Protein 2JDJ (pdb70)

Structure (mmCIF, N/CA/C/O backbone):
data_2JDJ
#
_entry.id   2JDJ
#
_cell.length_a   58.306
_cell.length_b   58.306
_cell.length_c   137.882
_cell.angle_alpha   90.00
_cell.angle_beta   90.00
_cell.angle_gamma   120.00
#
_symmetry.space_group_name_H-M   'P 32 1 2'
#
loop_
_entity.id
_entity.type
_entity.pdbx_description
1 polymer 'REDY-LIKE PROTEIN'
2 non-polymer 'SULFATE ION'
3 non-polymer 'ISOPROPYL ALCOHOL'
4 non-polymer GLYCEROL
5 water water
#
loop_
_atom_site.group_PDB
_atom_site.id
_atom_site.type_symbol
_atom_site.label_atom_id
_atom_site.label_alt_id
_atom_site.label_comp_id
_atom_site.label_asym_id
_atom_site.label_entity_id
_atom_site.label_seq_id
_atom_site.pdbx_PDB_ins_code
_atom_site.Cartn_x
_atom_site.Cartn_y
_atom_site.Cartn_z
_atom_site.occupancy
_atom_site.B_iso_or_equiv
_atom_site.auth_seq_id
_atom_site.auth_comp_id
_atom_site.auth_asym_id
_atom_site.auth_atom_id
_atom_site.pdbx_PDB_model_num
ATOM 9 N N . GLU A 1 2 ? 5.093 9.311 93.141 1.00 31.23 2 GLU A N 1
ATOM 10 C CA . GLU A 1 2 ? 3.695 9.680 92.993 1.00 31.34 2 GLU A CA 1
ATOM 11 C C . GLU A 1 2 ? 2.950 8.674 92.135 1.00 30.48 2 GLU A C 1
ATOM 12 O O . GLU A 1 2 ? 3.562 7.909 91.394 1.00 29.80 2 GLU A O 1
ATOM 18 N N . THR A 1 3 ? 1.624 8.681 92.273 1.00 29.43 3 THR A N 1
ATOM 19 C CA . THR A 1 3 ? 0.752 7.745 91.602 1.00 28.16 3 THR A CA 1
ATOM 20 C C . THR A 1 3 ? -0.375 8.530 90.993 1.00 26.94 3 THR A C 1
ATOM 21 O O . THR A 1 3 ? -0.929 9.423 91.630 1.00 26.88 3 THR A O 1
ATOM 25 N N . ILE A 1 4 ? -0.668 8.216 89.739 1.00 24.84 4 ILE A N 1
ATOM 26 C CA . ILE A 1 4 ? -1.807 8.775 89.037 1.00 23.26 4 ILE A CA 1
ATOM 27 C C . ILE A 1 4 ? -2.703 7.610 88.657 1.00 22.52 4 ILE A C 1
ATOM 28 O O . ILE A 1 4 ? -2.221 6.602 88.146 1.00 21.69 4 ILE A O 1
ATOM 33 N N . ILE A 1 5 ? -4.001 7.753 88.920 1.00 21.48 5 ILE A N 1
ATOM 34 C CA . ILE A 1 5 ? -4.982 6.718 88.654 1.00 20.59 5 ILE A CA 1
ATOM 35 C C . ILE A 1 5 ? -6.075 7.341 87.809 1.00 20.55 5 ILE A C 1
ATOM 36 O O . ILE A 1 5 ? -6.545 8.439 88.121 1.00 20.61 5 ILE A O 1
ATOM 41 N N . HIS A 1 6 ? -6.449 6.672 86.713 1.00 20.35 6 HIS A N 1
ATOM 42 C CA . HIS A 1 6 ? -7.567 7.128 85.862 1.00 19.09 6 HIS A CA 1
ATOM 43 C C . HIS A 1 6 ? -8.698 6.101 85.791 1.00 18.08 6 HIS A C 1
ATOM 44 O O . HIS A 1 6 ? -8.447 4.912 85.674 1.00 17.48 6 HIS A O 1
ATOM 51 N N . LYS A 1 7 ? -9.938 6.578 85.840 1.00 17.59 7 LYS A N 1
ATOM 52 C CA . LYS A 1 7 ? -11.080 5.767 85.466 1.00 17.18 7 LYS A CA 1
ATOM 53 C C . LYS A 1 7 ? -11.181 5.991 83.976 1.00 17.03 7 LYS A C 1
ATOM 54 O O . LYS A 1 7 ? -11.073 7.137 83.511 1.00 17.50 7 LYS A O 1
ATOM 60 N N . ILE A 1 8 ? -11.359 4.903 83.235 1.00 16.78 8 ILE A N 1
ATOM 61 C CA . ILE A 1 8 ? -11.389 4.940 81.766 1.00 17.02 8 ILE A CA 1
ATOM 62 C C . ILE A 1 8 ? -12.701 4.378 81.255 1.00 17.44 8 ILE A C 1
ATOM 63 O O . ILE A 1 8 ? -13.054 3.254 81.584 1.00 17.50 8 ILE A O 1
ATOM 68 N N . ARG A 1 9 ? -13.419 5.142 80.432 1.00 18.04 9 ARG A N 1
ATOM 69 C CA . ARG A 1 9 ? -14.663 4.663 79.864 1.00 18.42 9 ARG A CA 1
ATOM 70 C C . ARG A 1 9 ? -14.492 4.425 78.362 1.00 19.03 9 ARG A C 1
ATOM 71 O O . ARG A 1 9 ? -14.072 5.327 77.651 1.00 19.25 9 ARG A O 1
ATOM 79 N N . LEU A 1 10 ? -14.830 3.225 77.894 1.00 19.25 10 LEU A N 1
ATOM 80 C CA . LEU A 1 10 ? -14.875 2.933 76.463 1.00 19.87 10 LEU A CA 1
ATOM 81 C C . LEU A 1 10 ? -16.084 3.618 75.864 1.00 20.36 10 LEU A C 1
ATOM 82 O O . LEU A 1 10 ? -17.142 3.650 76.478 1.00 20.82 10 LEU A O 1
ATOM 87 N N . PHE A 1 11 ? -15.932 4.189 74.678 1.00 20.91 11 PHE A N 1
ATOM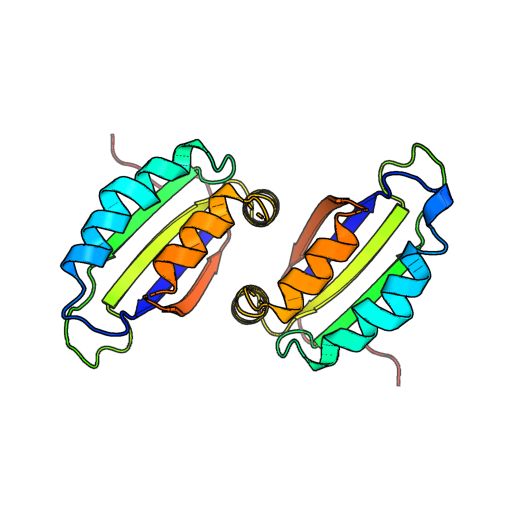 88 C CA . PHE A 1 11 ? -17.072 4.717 73.947 1.00 21.06 11 PHE A CA 1
ATOM 89 C C . PHE A 1 11 ? -18.006 3.567 73.558 1.00 21.24 11 PHE A C 1
ATOM 90 O O . PHE A 1 11 ? -19.220 3.723 73.457 1.00 19.90 11 PHE A O 1
ATOM 98 N N . ASP A 1 12 ? -17.433 2.392 73.358 1.00 21.55 12 ASP A N 1
ATOM 99 C CA . ASP A 1 12 ? -18.229 1.276 72.915 1.00 22.25 12 ASP A CA 1
ATOM 100 C C . ASP A 1 12 ? -17.623 -0.010 73.431 1.00 21.16 12 ASP A C 1
ATOM 101 O O . ASP A 1 12 ? -16.512 -0.352 73.027 1.00 21.14 12 ASP A O 1
ATOM 106 N N . VAL A 1 13 ? -18.339 -0.721 74.311 1.00 20.10 13 VAL A N 1
ATOM 107 C CA . VAL A 1 13 ? -17.772 -1.919 74.942 1.00 19.54 13 VAL A CA 1
ATOM 108 C C . VAL A 1 13 ? -17.548 -3.041 73.942 1.00 18.67 13 VAL A C 1
ATOM 109 O O . VAL A 1 13 ? -16.758 -3.930 74.206 1.00 17.54 13 VAL A O 1
ATOM 113 N N . ALA A 1 14 ? -18.218 -2.995 72.793 1.00 18.77 14 ALA A N 1
ATOM 114 C CA . ALA A 1 14 ? -17.886 -3.947 71.703 1.00 20.05 14 ALA A CA 1
ATOM 115 C C . ALA A 1 14 ? -16.399 -3.903 71.351 1.00 20.66 14 ALA A C 1
ATOM 116 O O . ALA A 1 14 ? -15.812 -4.921 70.964 1.00 22.10 14 ALA A O 1
ATOM 118 N N . GLN A 1 15 ? -15.765 -2.747 71.541 1.00 22.27 15 GLN A N 1
ATOM 119 C CA . GLN A 1 15 ? -14.325 -2.590 71.244 1.00 22.62 15 GLN A CA 1
ATOM 120 C C . GLN A 1 15 ? -13.356 -3.054 72.313 1.00 23.11 15 GLN A C 1
ATOM 121 O O . GLN A 1 15 ? -12.151 -2.803 72.195 1.00 23.10 15 GLN A O 1
ATOM 127 N N . ALA A 1 16 ? -13.855 -3.711 73.356 1.00 22.86 16 ALA A N 1
ATOM 128 C CA . ALA A 1 16 ? -12.997 -4.086 74.480 1.00 23.49 16 ALA A CA 1
ATOM 129 C C . ALA A 1 16 ? -11.782 -4.856 74.005 1.00 24.28 16 ALA A C 1
ATOM 130 O O . ALA A 1 16 ? -10.669 -4.636 74.489 1.00 25.70 16 ALA A O 1
ATOM 132 N N . ASP A 1 17 ? -11.976 -5.766 73.069 1.00 24.66 17 ASP A N 1
ATOM 133 C CA . ASP A 1 17 ? -10.863 -6.606 72.678 1.00 25.79 17 ASP A CA 1
ATOM 134 C C . ASP A 1 17 ? -9.742 -5.842 71.956 1.00 25.88 17 ASP A C 1
ATOM 135 O O . ASP A 1 17 ? -8.568 -6.089 72.221 1.00 26.81 17 ASP A O 1
ATOM 140 N N . ALA A 1 18 ? -10.099 -4.892 71.093 1.00 26.23 18 ALA A N 1
ATOM 141 C CA . ALA A 1 18 ? -9.125 -3.965 70.503 1.00 26.25 18 ALA A CA 1
ATOM 142 C C . ALA A 1 18 ? -8.414 -3.123 71.557 1.00 26.11 18 ALA A C 1
ATOM 143 O O . ALA A 1 18 ? -7.187 -2.953 71.499 1.00 26.62 18 ALA A O 1
ATOM 145 N N . PHE A 1 19 ? -9.181 -2.583 72.505 1.00 25.27 19 PHE A N 1
ATOM 146 C CA . PHE A 1 19 ? -8.622 -1.815 73.622 1.00 25.15 19 PHE A CA 1
ATOM 147 C C . PHE A 1 19 ? -7.592 -2.632 74.396 1.00 24.34 19 PHE A C 1
ATOM 148 O O . PHE A 1 19 ? -6.443 -2.214 74.563 1.00 24.83 19 PHE A O 1
ATOM 156 N N . GLU A 1 20 ? -8.005 -3.804 74.866 1.00 23.36 20 GLU A N 1
ATOM 157 C CA . GLU A 1 20 ? -7.107 -4.656 75.668 1.00 22.54 20 GLU A CA 1
ATOM 158 C C . GLU A 1 20 ? -5.875 -5.144 74.914 1.00 22.18 20 GLU A C 1
ATOM 159 O O . GLU A 1 20 ? -4.827 -5.305 75.511 1.00 21.99 20 GLU A O 1
ATOM 165 N N . PHE A 1 21 ? -5.998 -5.386 73.611 1.00 21.89 21 PHE A N 1
ATOM 166 C CA . PHE A 1 21 ? -4.823 -5.789 72.846 1.00 22.52 21 PHE A CA 1
ATOM 167 C C . PHE A 1 21 ? -3.837 -4.609 72.752 1.00 22.76 21 PHE A C 1
ATOM 168 O O . PHE A 1 21 ? -2.619 -4.791 72.873 1.00 23.74 21 PHE A O 1
ATOM 176 N N . TRP A 1 22 ? -4.380 -3.410 72.519 1.00 22.82 22 TRP A N 1
ATOM 177 C CA . TRP A 1 22 ? -3.609 -2.174 72.458 1.00 22.96 22 TRP A CA 1
ATOM 178 C C . TRP A 1 22 ? -2.913 -1.917 73.784 1.00 23.39 22 TRP A C 1
ATOM 179 O O . TRP A 1 22 ? -1.705 -1.648 73.819 1.00 23.54 22 TRP A O 1
ATOM 190 N N . VAL A 1 23 ? -3.651 -2.034 74.885 1.00 23.21 23 VAL A N 1
ATOM 191 C CA . VAL A 1 23 ? -3.027 -1.853 76.201 1.00 23.28 23 VAL A CA 1
ATOM 192 C C . VAL A 1 23 ? -1.830 -2.799 76.371 1.00 23.86 23 VAL A C 1
ATOM 193 O O . VAL A 1 23 ? -0.722 -2.362 76.651 1.00 23.94 23 VAL A O 1
ATOM 197 N N . GLN A 1 24 ? -2.053 -4.094 76.201 1.00 25.03 24 GLN A N 1
ATOM 198 C CA . GLN A 1 24 ? -0.993 -5.071 76.497 1.00 26.16 24 GLN A CA 1
ATOM 199 C C . GLN A 1 24 ? 0.194 -5.063 75.540 1.00 25.79 24 GLN A C 1
ATOM 200 O O . GLN A 1 24 ? 1.311 -5.336 75.940 1.00 26.83 24 GLN A O 1
ATOM 206 N N . ASN A 1 25 ? -0.037 -4.742 74.279 1.00 26.07 25 ASN A N 1
ATOM 207 C CA . ASN A 1 25 ? 1.014 -4.884 73.268 1.00 25.54 25 ASN A CA 1
ATOM 208 C C . ASN A 1 25 ? 1.529 -3.573 72.706 1.00 26.10 25 ASN A C 1
ATOM 209 O O . ASN A 1 25 ? 2.505 -3.556 71.950 1.00 26.23 25 ASN A O 1
ATOM 214 N N . VAL A 1 26 ? 0.873 -2.469 73.058 1.00 25.46 26 VAL A N 1
ATOM 215 C CA . VAL A 1 26 ? 1.304 -1.165 72.584 1.00 25.37 26 VAL A CA 1
ATOM 216 C C . VAL A 1 26 ? 1.536 -0.238 73.777 1.00 26.01 26 VAL A C 1
ATOM 217 O O . VAL A 1 26 ? 2.622 0.344 73.929 1.00 25.70 26 VAL A O 1
ATOM 221 N N . ASP A 1 27 ? 0.522 -0.104 74.627 1.00 25.82 27 ASP A N 1
ATOM 222 C CA . ASP A 1 27 ? 0.618 0.818 75.757 1.00 26.23 27 ASP A CA 1
ATOM 223 C C . ASP A 1 27 ? 1.718 0.363 76.722 1.00 25.65 27 ASP A C 1
ATOM 224 O O . ASP A 1 27 ? 2.642 1.123 76.999 1.00 25.54 27 ASP A O 1
ATOM 229 N N . TYR A 1 28 ? 1.648 -0.885 77.190 1.00 25.61 28 TYR A N 1
ATOM 230 C CA . TYR A 1 28 ? 2.678 -1.425 78.088 1.00 25.76 28 TYR A CA 1
ATOM 231 C C . TYR A 1 28 ? 4.035 -1.415 77.396 1.00 26.19 28 TYR A C 1
ATOM 232 O O . TYR A 1 28 ? 5.039 -1.131 78.020 1.00 26.16 28 TYR A O 1
ATOM 241 N N . ALA A 1 29 ? 4.047 -1.744 76.104 1.00 27.32 29 ALA A N 1
ATOM 242 C CA . ALA A 1 29 ? 5.293 -1.907 75.363 1.00 28.18 29 ALA A CA 1
ATOM 243 C C . ALA A 1 29 ? 6.031 -0.582 75.170 1.00 29.08 29 ALA A C 1
ATOM 244 O O . ALA A 1 29 ? 7.224 -0.582 74.866 1.00 29.56 29 ALA A O 1
ATOM 246 N N . THR A 1 30 ? 5.328 0.540 75.352 1.00 29.96 30 THR A N 1
ATOM 247 C CA . THR A 1 30 ? 5.901 1.876 75.128 1.00 30.50 30 THR A CA 1
ATOM 248 C C . THR A 1 30 ? 6.469 2.484 76.412 1.00 31.15 30 THR A C 1
ATOM 249 O O . THR A 1 30 ? 7.211 3.470 76.371 1.00 31.49 30 THR A O 1
ATOM 253 N N . CYS A 1 31 ? 6.116 1.896 77.55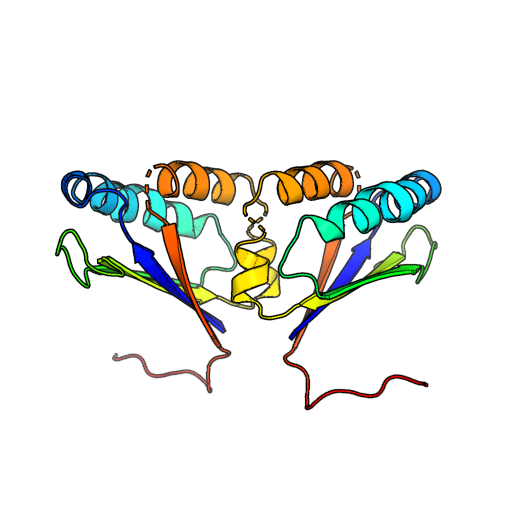0 1.00 31.31 31 CYS A N 1
ATOM 254 C CA . CYS A 1 31 ? 6.551 2.392 78.854 1.00 31.86 31 CYS A CA 1
ATOM 255 C C . CYS A 1 31 ? 8.074 2.469 79.090 1.00 32.22 31 CYS A C 1
ATOM 256 O O . CYS A 1 31 ? 8.522 3.346 79.843 1.00 32.45 31 CYS A O 1
ATOM 259 N N . PRO A 1 32 ? 8.867 1.543 78.491 1.00 32.52 32 PRO A N 1
ATOM 260 C CA . PRO A 1 32 ? 10.320 1.715 78.556 1.00 32.71 32 PRO A CA 1
ATOM 261 C C . PRO A 1 32 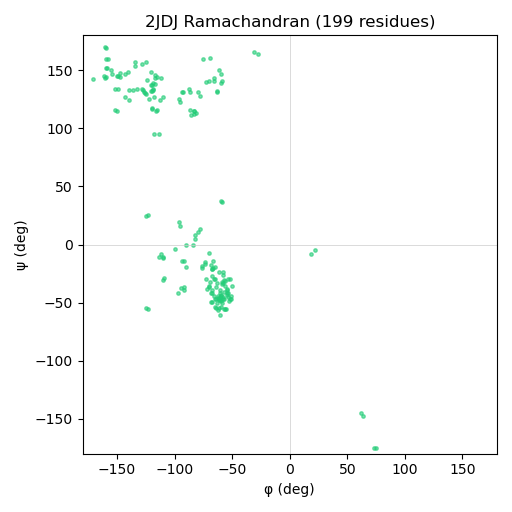? 10.817 3.045 77.966 1.00 33.17 32 PRO A C 1
ATOM 262 O O . PRO A 1 32 ? 11.897 3.490 78.335 1.00 33.79 32 PRO A O 1
ATOM 266 N N . ASP A 1 33 ? 10.044 3.660 77.068 1.00 33.50 33 ASP A N 1
ATOM 267 C CA . ASP A 1 33 ? 10.430 4.922 76.417 1.00 33.85 33 ASP A CA 1
ATOM 268 C C . ASP A 1 33 ? 9.963 6.157 77.183 1.00 33.36 33 ASP A C 1
ATOM 269 O O . ASP A 1 33 ? 10.204 7.285 76.751 1.00 33.83 33 ASP A O 1
ATOM 274 N N . LEU A 1 34 ? 9.283 5.947 78.305 1.00 33.01 34 LEU A N 1
ATOM 275 C CA . LEU A 1 34 ? 8.824 7.046 79.150 1.00 32.13 34 LEU A CA 1
ATOM 276 C C . LEU A 1 34 ? 9.585 6.963 80.462 1.00 32.03 34 LEU A C 1
ATOM 277 O O . LEU A 1 34 ? 9.209 6.206 81.355 1.00 32.12 34 LEU A O 1
ATOM 282 N N . PRO A 1 35 ? 10.692 7.723 80.575 1.00 31.84 35 PRO A N 1
ATOM 283 C CA . PRO A 1 35 ? 11.602 7.589 81.713 1.00 31.40 35 PRO A CA 1
ATOM 284 C C . PRO A 1 35 ? 10.960 7.801 83.090 1.00 30.99 35 PRO A C 1
ATOM 285 O O . PRO A 1 35 ? 11.419 7.206 84.052 1.00 30.82 35 PRO A O 1
ATOM 289 N N . SER A 1 36 ? 9.921 8.639 83.188 1.00 30.96 36 SER A N 1
ATOM 290 C CA . SER A 1 36 ? 9.246 8.887 84.483 1.00 30.58 36 SER A CA 1
ATOM 291 C C . SER A 1 36 ? 8.363 7.753 84.994 1.00 29.95 36 SER A C 1
ATOM 292 O O . SER A 1 36 ? 8.008 7.728 86.176 1.00 29.49 36 SER A O 1
ATOM 295 N N . VAL A 1 37 ? 8.005 6.818 84.113 1.00 29.15 37 VAL A N 1
ATOM 296 C CA . VAL A 1 37 ? 7.112 5.721 84.503 1.00 27.81 37 VAL A CA 1
ATOM 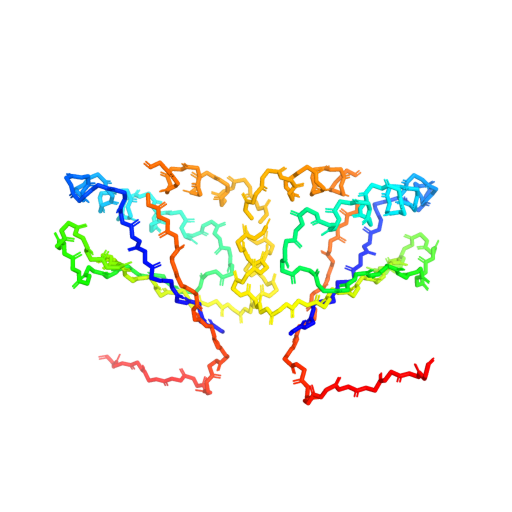297 C C . VAL A 1 37 ? 7.885 4.593 85.182 1.00 27.71 37 VAL A C 1
ATOM 298 O O . VAL A 1 37 ? 8.725 3.933 84.564 1.00 27.14 37 VAL A O 1
ATOM 302 N N . VAL A 1 38 ? 7.591 4.385 86.461 1.00 27.04 38 VAL A N 1
ATOM 303 C CA . VAL A 1 38 ? 8.203 3.332 87.263 1.00 26.92 38 VAL A CA 1
ATOM 304 C C . VAL A 1 38 ? 7.377 2.035 87.218 1.00 26.97 38 VAL A C 1
ATOM 305 O O . VAL A 1 38 ? 7.930 0.921 87.189 1.00 26.49 38 VAL A O 1
ATOM 309 N N . ARG A 1 39 ? 6.054 2.183 87.247 1.00 26.16 39 ARG A N 1
ATOM 310 C CA . ARG A 1 39 ? 5.129 1.046 87.145 1.00 26.08 39 ARG A CA 1
ATOM 311 C C . ARG A 1 39 ? 3.890 1.539 86.429 1.00 25.31 39 ARG A C 1
ATOM 312 O O . ARG A 1 39 ? 3.477 2.697 86.600 1.00 25.43 39 ARG A O 1
ATOM 320 N N . PHE A 1 40 ? 3.307 0.666 85.619 1.00 24.99 40 PHE A N 1
ATOM 321 C CA . PHE A 1 40 ? 2.063 0.964 84.933 1.00 23.56 40 PHE A CA 1
ATOM 322 C C . PHE A 1 40 ? 1.289 -0.316 84.750 1.00 23.40 40 PHE A C 1
ATOM 323 O O . PHE A 1 40 ? 1.857 -1.333 84.355 1.00 22.94 40 PHE A O 1
ATOM 331 N N . ASP A 1 41 ? -0.003 -0.272 85.063 1.00 22.92 41 ASP A N 1
ATOM 332 C CA . ASP A 1 41 ? -0.885 -1.414 84.845 1.00 22.97 41 ASP A CA 1
ATOM 333 C C . ASP A 1 41 ? -2.339 -0.987 84.701 1.00 22.33 41 ASP A C 1
ATOM 334 O O . ASP A 1 41 ? -2.744 0.031 85.255 1.00 22.63 41 ASP A O 1
ATOM 339 N N . VAL A 1 42 ? -3.096 -1.769 83.932 1.00 21.80 42 VAL A N 1
ATOM 340 C CA . VAL A 1 42 ? -4.492 -1.472 83.625 1.00 21.15 42 VAL A CA 1
ATOM 341 C C . VAL A 1 42 ? -5.352 -2.633 84.124 1.00 20.88 42 VAL A C 1
ATOM 342 O O . VAL A 1 42 ? -4.888 -3.779 84.129 1.00 20.66 42 VAL A O 1
ATOM 346 N N . HIS A 1 43 ? -6.588 -2.328 84.547 1.00 19.62 43 HIS A N 1
ATOM 347 C CA . HIS A 1 43 ? -7.452 -3.293 85.211 1.00 19.36 43 HIS A CA 1
ATOM 348 C C . HIS A 1 43 ? -8.867 -3.161 84.742 1.00 19.29 43 HIS A C 1
ATOM 349 O O . HIS A 1 43 ? -9.382 -2.041 84.678 1.00 18.27 43 HIS A O 1
ATOM 356 N N . ARG A 1 44 ? -9.483 -4.308 84.425 1.00 19.19 44 ARG A N 1
ATOM 357 C CA . ARG A 1 44 ? -10.838 -4.363 83.875 1.00 19.69 44 ARG A CA 1
ATOM 358 C C . ARG A 1 44 ? -11.823 -4.355 85.017 1.00 19.22 44 ARG A C 1
ATOM 359 O O . ARG A 1 44 ? -11.936 -5.342 85.727 1.00 19.82 44 ARG A O 1
ATOM 367 N N . ALA A 1 45 ? -12.563 -3.260 85.151 1.00 19.78 45 ALA A N 1
ATOM 368 C CA . ALA A 1 45 ? -13.523 -3.044 86.251 1.00 19.58 45 ALA A CA 1
ATOM 369 C C . ALA A 1 45 ? -14.959 -3.501 85.917 1.00 20.65 45 ALA A C 1
ATOM 370 O O . ALA A 1 45 ? -15.677 -4.007 86.780 1.00 20.13 45 ALA A O 1
ATOM 372 N N . SER A 1 46 ? -15.371 -3.311 84.664 1.00 20.17 46 SER A N 1
ATOM 373 C CA . SER A 1 46 ? -16.757 -3.501 84.264 1.00 21.03 46 SER A CA 1
ATOM 374 C C . SER A 1 46 ? -16.839 -3.433 82.766 1.00 21.54 46 SER A C 1
ATOM 375 O O . SER A 1 46 ? -16.138 -2.612 82.143 1.00 20.86 46 SER A O 1
ATOM 378 N N . LEU A 1 47 ? -17.699 -4.272 82.192 1.00 21.70 47 LEU A N 1
ATOM 379 C CA . LEU A 1 47 ? -17.998 -4.190 80.773 1.00 22.52 47 LEU A CA 1
ATOM 380 C C . LEU A 1 47 ? -19.508 -4.042 80.516 1.00 22.91 47 LEU A C 1
ATOM 381 O O . LEU A 1 47 ? -19.976 -4.412 79.461 1.00 24.17 47 LEU A O 1
ATOM 386 N N . GLN A 1 48 ? -20.252 -3.520 81.493 1.00 23.14 48 GLN A N 1
ATOM 387 C CA . GLN A 1 48 ? -21.633 -3.069 81.297 1.00 24.08 48 GLN A CA 1
ATOM 388 C C . GLN A 1 48 ? -21.604 -1.903 80.299 1.00 23.20 48 GLN A C 1
ATOM 389 O O . GLN A 1 48 ? -20.822 -0.986 80.466 1.00 21.88 48 GLN A O 1
ATOM 395 N N . ALA A 1 49 ? -22.450 -1.919 79.274 1.00 24.21 49 ALA A N 1
ATOM 396 C CA . ALA A 1 49 ? -22.405 -0.848 78.264 1.00 24.44 49 ALA A CA 1
ATOM 397 C C . ALA A 1 49 ? -22.461 0.542 78.893 1.00 25.12 49 ALA A C 1
ATOM 398 O O . ALA A 1 49 ? -21.665 1.413 78.560 1.00 25.88 49 ALA A O 1
ATOM 400 N N . ASN A 1 50 ? -23.380 0.745 79.828 1.00 25.27 50 ASN A N 1
ATOM 401 C CA . ASN A 1 50 ? -23.609 2.075 80.377 1.00 25.64 50 ASN A CA 1
ATOM 402 C C . ASN A 1 50 ? -22.863 2.360 81.689 1.00 24.86 50 ASN A C 1
ATOM 403 O O . ASN A 1 50 ? -23.209 3.312 82.406 1.00 24.78 50 ASN A O 1
ATOM 408 N N . ALA A 1 51 ? -21.819 1.573 81.976 1.00 23.26 51 ALA A N 1
ATOM 409 C CA . ALA A 1 51 ? -20.963 1.804 83.147 1.00 22.72 51 ALA A CA 1
ATOM 410 C C . ALA A 1 51 ? -20.313 3.198 83.081 1.00 22.48 51 ALA A C 1
ATOM 411 O O . ALA A 1 51 ? -19.878 3.649 82.012 1.00 22.48 51 ALA A O 1
ATOM 413 N N . PRO A 1 52 ? -20.245 3.896 84.219 1.00 21.90 52 PRO A N 1
ATOM 414 C CA . PRO A 1 52 ? -19.525 5.163 84.236 1.00 21.17 52 PRO A CA 1
ATOM 415 C C . PRO A 1 52 ? -18.034 5.022 83.886 1.00 20.27 52 PRO A C 1
ATOM 416 O O . PRO A 1 52 ? -17.419 5.989 83.455 1.00 18.98 52 PRO A O 1
ATOM 420 N N . TYR A 1 53 ? -17.469 3.833 84.090 1.00 19.43 53 TYR A N 1
ATOM 421 C CA . TYR A 1 53 ? -16.108 3.525 83.641 1.00 19.09 53 TYR A CA 1
ATOM 422 C C . TYR A 1 53 ? -15.932 2.024 83.532 1.00 18.86 53 TYR A C 1
ATOM 423 O O . TYR A 1 53 ? -16.609 1.279 84.245 1.00 19.67 53 TYR A O 1
ATOM 432 N N . HIS A 1 54 ? -15.042 1.589 82.633 1.00 17.99 54 HIS A N 1
ATOM 433 C CA . HIS A 1 54 ? -14.804 0.156 82.370 1.00 16.80 54 HIS A CA 1
ATOM 434 C C . HIS A 1 54 ? -13.464 -0.322 82.882 1.00 16.69 54 HIS A C 1
ATOM 435 O O . HIS A 1 54 ? -13.308 -1.497 83.253 1.00 16.35 54 HIS A O 1
ATOM 442 N N . TYR A 1 55 ? -12.502 0.599 82.916 1.00 16.36 55 TYR A N 1
ATOM 443 C CA . TYR A 1 55 ? -11.117 0.253 83.246 1.00 16.26 55 TYR A CA 1
ATOM 444 C C . TYR A 1 55 ? -10.561 1.233 84.230 1.00 16.43 55 TYR A C 1
ATOM 445 O O . TYR A 1 55 ? -11.051 2.351 84.351 1.00 15.33 55 TYR A O 1
ATOM 454 N N . VAL A 1 56 ? -9.538 0.783 84.956 1.00 16.77 56 VAL A N 1
ATOM 455 C CA . VAL A 1 56 ? -8.786 1.652 85.819 1.00 18.73 56 VAL A CA 1
ATOM 456 C C . VAL A 1 56 ? -7.314 1.469 85.467 1.00 18.46 56 VAL A C 1
ATOM 457 O O . VAL A 1 56 ? -6.854 0.332 85.331 1.00 18.57 56 VAL A O 1
ATOM 461 N N . GLU A 1 57 ? -6.578 2.564 85.322 1.00 19.07 57 GLU A N 1
ATOM 462 C CA . GLU A 1 57 ? -5.132 2.435 85.171 1.00 19.87 57 GLU A CA 1
ATOM 463 C C . GLU A 1 57 ? -4.425 3.070 86.366 1.00 19.95 57 GLU A C 1
ATOM 464 O O . GLU A 1 57 ? -4.902 4.067 86.911 1.00 19.69 57 GLU A O 1
ATOM 470 N N . VAL A 1 58 ? -3.310 2.453 86.763 1.00 20.49 58 VAL A N 1
ATOM 471 C CA . VAL A 1 58 ? -2.489 2.880 87.879 1.00 21.00 58 VAL A CA 1
ATOM 472 C C . VAL A 1 58 ? -1.088 3.205 87.344 1.00 22.30 58 VAL A C 1
ATOM 473 O O . VAL A 1 58 ? -0.395 2.332 86.807 1.00 21.74 58 VAL A O 1
ATOM 477 N N . ILE A 1 59 ? -0.687 4.470 87.455 1.00 23.19 59 ILE A N 1
ATOM 478 C CA . ILE A 1 59 ? 0.620 4.890 86.963 1.00 25.18 59 ILE A CA 1
ATOM 479 C C . ILE A 1 59 ? 1.455 5.347 88.143 1.00 26.59 59 ILE A C 1
ATOM 480 O O . IL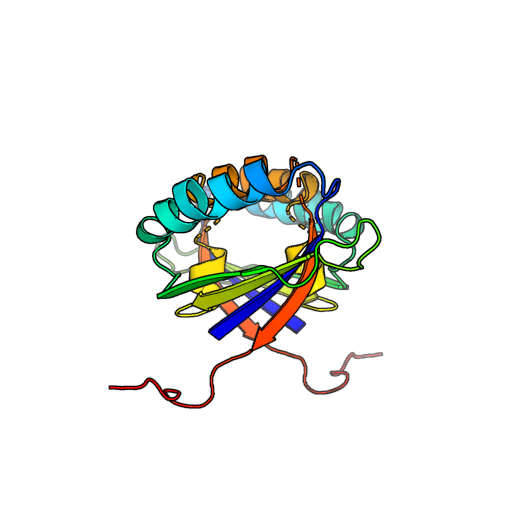E A 1 59 ? 1.112 6.338 88.806 1.00 26.75 59 ILE A O 1
ATOM 485 N N . LYS A 1 60 ? 2.533 4.621 88.413 1.00 27.93 60 LYS A N 1
ATOM 486 C CA . LYS A 1 60 ? 3.493 5.017 89.443 1.00 29.53 60 LYS A CA 1
ATOM 487 C C . LYS A 1 60 ? 4.644 5.759 88.756 1.00 29.97 60 LYS A C 1
ATOM 488 O O . LYS A 1 60 ? 5.252 5.235 87.809 1.00 29.14 60 LYS A O 1
ATOM 494 N N . ILE A 1 61 ? 4.915 6.986 89.219 1.00 30.15 61 ILE A N 1
ATOM 495 C CA . ILE A 1 61 ? 5.926 7.860 88.604 1.00 30.18 61 ILE A CA 1
ATOM 496 C C . ILE A 1 61 ? 6.929 8.399 89.617 1.00 30.80 61 ILE A C 1
ATOM 497 O O . ILE A 1 61 ? 6.634 8.500 90.820 1.00 30.99 61 ILE A O 1
ATOM 502 N N . THR A 1 62 ? 8.109 8.749 89.115 1.00 31.15 62 THR A N 1
ATOM 503 C CA . THR A 1 62 ? 9.198 9.272 89.935 1.00 32.34 62 THR A CA 1
ATOM 504 C C . THR A 1 62 ? 8.748 10.566 90.593 1.00 32.71 62 THR A C 1
ATOM 505 O O . THR A 1 62 ? 8.792 10.707 91.824 1.00 33.58 62 THR A O 1
ATOM 509 N N . ASP A 1 63 ? 8.293 11.492 89.764 1.00 33.06 63 ASP A N 1
ATOM 510 C CA . ASP A 1 63 ? 7.605 12.693 90.231 1.00 34.19 63 ASP A CA 1
ATOM 511 C C . ASP A 1 63 ? 6.796 13.258 89.085 1.00 34.04 63 ASP A C 1
ATOM 512 O O . ASP A 1 63 ? 7.074 12.965 87.908 1.00 34.13 63 ASP A O 1
ATOM 517 N N . ARG A 1 64 ? 5.803 14.069 89.442 1.00 33.89 64 ARG A N 1
ATOM 518 C CA . ARG A 1 64 ? 4.868 14.664 88.485 1.00 34.02 64 ARG A CA 1
ATOM 519 C C . ARG A 1 64 ? 5.566 15.512 87.440 1.00 33.62 64 ARG A C 1
ATOM 520 O O . ARG A 1 64 ? 5.131 15.588 86.284 1.00 33.25 64 ARG A O 1
ATOM 528 N N . ALA A 1 65 ? 6.645 16.166 87.859 1.00 33.64 65 ALA A N 1
ATOM 529 C CA . ALA A 1 65 ? 7.440 16.994 86.955 1.00 34.04 65 ALA A CA 1
ATOM 530 C C . ALA A 1 65 ? 8.001 16.158 85.786 1.00 34.09 65 ALA A C 1
ATOM 531 O O . ALA A 1 65 ? 7.881 16.538 84.608 1.00 33.92 65 ALA A O 1
ATOM 533 N N . ALA A 1 66 ? 8.603 15.018 86.122 1.00 34.30 66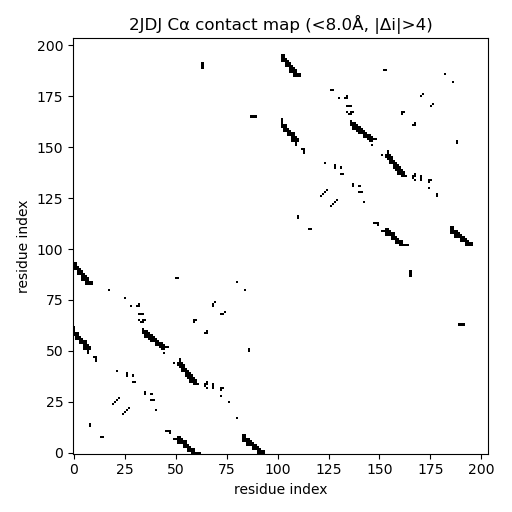 ALA A N 1
ATOM 534 C CA . ALA A 1 66 ? 9.170 14.107 85.115 1.00 34.57 66 ALA A CA 1
ATOM 535 C C . ALA A 1 66 ? 8.076 13.562 84.182 1.00 34.61 66 ALA A C 1
ATOM 536 O O . ALA A 1 66 ? 8.248 13.532 82.969 1.00 34.46 66 ALA A O 1
ATOM 538 N N . PHE A 1 67 ? 6.942 13.153 84.758 1.00 35.26 67 PHE A N 1
ATOM 539 C CA . PHE A 1 67 ? 5.802 12.659 83.955 1.00 35.32 67 PHE A CA 1
ATOM 540 C C . PHE A 1 67 ? 5.265 13.699 82.975 1.00 35.50 67 PHE A C 1
ATOM 541 O O . PHE A 1 67 ? 5.004 13.393 81.817 1.00 34.53 67 PHE A O 1
ATOM 549 N N . ASP A 1 68 ? 5.121 14.934 83.445 1.00 36.57 68 ASP A N 1
ATOM 550 C CA . ASP A 1 68 ? 4.647 16.028 82.609 1.00 37.83 68 ASP A CA 1
ATOM 551 C C . ASP A 1 68 ? 5.506 16.252 81.363 1.00 38.24 68 ASP A C 1
ATOM 552 O O . ASP A 1 68 ? 4.976 16.501 80.276 1.00 38.31 68 ASP A O 1
ATOM 557 N N . ALA A 1 69 ? 6.826 16.164 81.531 1.00 38.97 69 ALA A N 1
ATOM 558 C CA . ALA A 1 69 ? 7.762 16.224 80.409 1.00 39.41 69 ALA A CA 1
ATOM 559 C C . ALA A 1 69 ? 7.537 15.058 79.437 1.00 39.94 69 ALA A C 1
ATOM 560 O O . ALA A 1 69 ? 7.475 15.263 78.218 1.00 40.03 69 ALA A O 1
ATOM 562 N N . ASP A 1 70 ? 7.396 13.845 79.985 1.00 40.30 70 ASP A N 1
ATOM 563 C CA . ASP A 1 70 ? 7.147 12.652 79.174 1.00 40.71 70 ASP A CA 1
ATOM 564 C C . ASP A 1 70 ? 5.878 12.784 78.358 1.00 41.46 70 ASP A C 1
ATOM 565 O O . ASP A 1 70 ? 5.798 12.234 77.268 1.00 40.77 70 ASP A O 1
ATOM 578 N N . GLU A 1 72 ? 4.788 15.473 76.975 1.00 44.50 72 GLU A N 1
ATOM 579 C CA . GLU A 1 72 ? 5.032 16.402 75.872 1.00 45.07 72 GLU A CA 1
ATOM 580 C C . GLU A 1 72 ? 5.849 15.769 74.743 1.00 44.33 72 GLU A C 1
ATOM 581 O O . GLU A 1 72 ? 6.060 16.395 73.702 1.00 44.68 72 GLU A O 1
ATOM 587 N N . THR A 1 73 ? 6.308 14.535 74.948 1.00 43.41 73 THR A N 1
ATOM 588 C CA . THR A 1 73 ? 7.048 13.811 73.917 1.00 42.35 73 THR A CA 1
ATOM 589 C C . THR A 1 73 ? 6.086 13.308 72.840 1.00 41.92 73 THR A C 1
ATOM 590 O O . THR A 1 73 ? 4.887 13.191 73.076 1.00 41.83 73 THR A O 1
ATOM 594 N N . SER A 1 74 ? 6.610 13.007 71.660 1.00 41.36 74 SER A N 1
ATOM 595 C CA . SER A 1 74 ? 5.800 12.438 70.585 1.00 40.94 74 SER A CA 1
ATOM 596 C C . SER A 1 74 ? 5.520 10.949 70.838 1.00 40.27 74 SER A C 1
ATOM 597 O O . SER A 1 74 ? 4.627 10.366 70.224 1.00 40.41 74 SER A O 1
ATOM 600 N N . THR A 1 75 ? 6.315 10.337 71.714 1.00 39.28 75 THR A N 1
ATOM 601 C CA . THR A 1 75 ? 6.064 8.980 72.191 1.00 38.52 75 THR A CA 1
ATOM 602 C C . THR A 1 75 ? 4.677 8.934 72.857 1.00 37.79 75 THR A C 1
ATOM 603 O O . THR A 1 75 ? 3.850 8.073 72.535 1.00 37.77 75 THR A O 1
ATOM 607 N N . PHE A 1 76 ? 4.433 9.877 73.762 1.00 36.06 76 PHE A N 1
ATOM 608 C CA . PHE A 1 76 ? 3.156 9.977 74.455 1.00 35.28 76 PHE A CA 1
ATOM 609 C C . PHE A 1 76 ? 2.020 10.368 73.521 1.00 34.48 76 PHE A C 1
ATOM 610 O O . PHE A 1 76 ? 0.932 9.808 73.601 1.00 34.58 76 PHE A O 1
ATOM 618 N N . ALA A 1 77 ? 2.269 11.311 72.621 1.00 33.85 77 ALA A N 1
ATOM 619 C CA . ALA A 1 77 ? 1.232 11.779 71.701 1.00 33.18 77 ALA A CA 1
ATOM 620 C C . ALA A 1 77 ? 0.672 10.634 70.872 1.00 32.85 77 ALA A C 1
ATOM 621 O O . ALA A 1 77 ? -0.513 10.630 70.513 1.00 32.97 77 ALA A O 1
ATOM 623 N N . GLY A 1 78 ? 1.532 9.666 70.566 1.00 31.89 78 GLY A N 1
ATOM 624 C CA . GLY A 1 78 ? 1.133 8.486 69.803 1.00 31.16 78 GLY A CA 1
ATOM 625 C C . GLY A 1 78 ? 0.220 7.554 70.588 1.00 30.27 78 GLY A C 1
ATOM 626 O O . GLY A 1 78 ? -0.693 6.939 70.033 1.00 29.75 78 GLY A O 1
ATOM 627 N N . LEU A 1 79 ? 0.478 7.440 71.885 1.00 29.73 79 LEU A N 1
ATOM 628 C CA . LEU A 1 79 ? -0.406 6.703 72.780 1.00 28.71 79 LEU A CA 1
ATOM 629 C C . LEU A 1 79 ? -1.779 7.372 72.900 1.00 28.84 79 LEU A C 1
ATOM 630 O O . LEU A 1 79 ? -2.803 6.728 72.675 1.00 28.77 79 LEU A O 1
ATOM 635 N N . VAL A 1 80 ? -1.800 8.661 73.247 1.00 28.89 80 VAL A N 1
ATOM 636 C CA . VAL A 1 80 ? -3.052 9.453 73.304 1.00 28.69 80 VAL A CA 1
ATOM 637 C C . VAL A 1 80 ? -3.916 9.355 72.033 1.00 28.39 80 VAL A C 1
ATOM 638 O O . VAL A 1 80 ? -5.137 9.168 72.119 1.00 27.75 80 VAL A O 1
ATOM 642 N N . GLN A 1 81 ? -3.292 9.448 70.859 1.00 27.97 81 GLN A N 1
ATOM 643 C CA . GLN A 1 81 ? -4.052 9.435 69.599 1.00 27.92 81 GLN A CA 1
ATOM 644 C C . GLN A 1 81 ? -4.885 8.151 69.469 1.00 26.91 81 GLN A C 1
ATOM 645 O O . GLN A 1 81 ? -6.082 8.186 69.131 1.00 27.27 81 GLN A O 1
ATOM 651 N N . ALA A 1 82 ? -4.238 7.023 69.743 1.00 25.65 82 ALA A N 1
ATOM 652 C CA . ALA A 1 82 ? -4.871 5.705 69.661 1.00 24.96 82 ALA A CA 1
ATOM 653 C C . ALA A 1 82 ? -5.919 5.554 70.760 1.00 24.28 82 ALA A C 1
ATOM 654 O O . ALA A 1 82 ? -7.049 5.146 70.496 1.00 23.91 82 ALA A O 1
ATOM 656 N N . PHE A 1 83 ? -5.520 5.877 71.988 1.00 23.94 83 PHE A N 1
ATOM 657 C CA . PHE A 1 83 ? -6.406 5.807 73.153 1.00 23.59 83 PHE A CA 1
ATOM 658 C C . PHE A 1 83 ? -7.723 6.541 72.912 1.00 24.23 83 PHE A C 1
ATOM 659 O O . PHE A 1 83 ? -8.819 6.008 73.159 1.00 23.78 83 PHE A O 1
ATOM 667 N N . SER A 1 84 ? -7.602 7.760 72.385 1.00 25.35 84 SER A N 1
ATOM 668 C CA . SER A 1 84 ? -8.732 8.653 72.161 1.00 26.10 84 SER A CA 1
ATOM 669 C C . SER A 1 84 ? -9.749 8.211 71.103 1.00 25.64 84 SER A C 1
ATOM 670 O O . SER A 1 84 ? -10.849 8.776 71.031 1.00 25.49 84 SER A O 1
ATOM 673 N N . ARG A 1 85 ? -9.390 7.225 70.276 1.00 25.32 85 ARG A N 1
ATOM 674 C CA . ARG A 1 85 ? -10.334 6.649 69.304 1.00 24.48 85 ARG A CA 1
ATOM 675 C C . ARG A 1 85 ? -11.294 5.673 69.985 1.00 23.92 85 ARG A C 1
ATOM 676 O O . ARG A 1 85 ? -12.355 5.376 69.450 1.00 22.24 85 ARG A O 1
ATOM 692 N N . ALA A 1 87 ? -11.635 5.478 73.878 1.00 22.06 87 ALA A N 1
ATOM 693 C CA . ALA A 1 87 ? -11.834 5.655 75.320 1.00 21.29 87 ALA A CA 1
ATOM 694 C C . ALA A 1 87 ? -11.615 7.082 75.789 1.00 21.57 87 ALA A C 1
ATOM 695 O O . ALA A 1 87 ? -11.009 7.880 75.082 1.00 21.19 87 ALA A O 1
ATOM 697 N N . GLU A 1 88 ? -12.091 7.400 76.999 1.00 20.23 88 GLU A N 1
ATOM 698 C CA . GLU A 1 88 ? -11.851 8.704 77.587 1.00 20.78 88 GLU A CA 1
ATOM 699 C C . GLU A 1 88 ? -11.582 8.525 79.077 1.00 19.83 88 GLU A C 1
ATOM 700 O O . GLU A 1 88 ? -12.100 7.587 79.702 1.00 18.47 88 GLU A O 1
ATOM 706 N N . VAL A 1 89 ? -10.755 9.405 79.632 1.00 19.74 89 VAL A N 1
ATOM 707 C CA . VAL A 1 89 ? -10.521 9.438 81.064 1.00 19.51 89 VAL A CA 1
ATOM 708 C C . VAL A 1 89 ? -11.734 10.194 81.625 1.00 19.87 89 VAL A C 1
ATOM 709 O O . VAL A 1 89 ? -12.095 11.269 81.115 1.00 18.20 89 VAL A O 1
ATOM 713 N N . VAL A 1 90 ? -12.368 9.633 82.659 1.00 20.10 90 VAL A N 1
ATOM 714 C CA . VAL A 1 90 ? -13.548 10.255 83.274 1.00 19.87 90 VAL A CA 1
ATOM 715 C C . VAL A 1 90 ? -13.288 10.720 84.726 1.00 20.41 90 VAL A C 1
ATOM 716 O O . VAL A 1 90 ? -14.116 11.381 85.336 1.00 19.71 90 VAL A O 1
ATOM 720 N N . GLU A 1 91 ? -12.154 10.320 85.286 1.00 20.18 91 GLU A N 1
ATOM 721 C CA . GLU A 1 91 ? -11.729 10.811 86.573 1.00 20.73 91 GLU A CA 1
ATOM 722 C C . GLU A 1 91 ? -10.245 10.583 86.702 1.00 21.06 91 GLU A C 1
ATOM 723 O O . GLU A 1 91 ? -9.715 9.605 86.174 1.00 20.65 91 GLU A O 1
ATOM 729 N N . GLU A 1 92 ? -9.570 11.525 87.350 1.00 21.48 92 GLU A N 1
ATOM 730 C CA . GLU A 1 92 ? -8.178 11.340 87.730 1.00 22.83 92 GLU A CA 1
ATOM 731 C C . GLU A 1 92 ? -8.053 11.451 89.245 1.00 23.00 92 GLU A C 1
ATOM 732 O O . GLU A 1 92 ? -8.598 12.375 89.831 1.00 23.88 92 GLU A O 1
ATOM 738 N N . LEU A 1 93 ? -7.346 10.500 89.861 1.00 23.26 93 LEU A N 1
ATOM 739 C CA . LEU A 1 93 ? -6.951 10.556 91.270 1.00 23.36 93 LEU A CA 1
ATOM 740 C C . LEU A 1 93 ? -5.429 10.582 91.261 1.00 23.43 93 LEU A C 1
ATOM 741 O O . LEU A 1 93 ? -4.806 9.913 90.423 1.00 24.42 93 LEU A O 1
ATOM 746 N N . ALA A 1 94 ? -4.821 11.335 92.173 1.00 22.46 94 ALA A N 1
ATOM 747 C CA . ALA A 1 94 ? -3.366 11.428 92.243 1.00 22.34 94 ALA A CA 1
ATOM 748 C C . ALA A 1 94 ? -2.895 11.683 93.678 1.00 22.43 94 ALA A C 1
ATOM 749 O O . ALA A 1 94 ? -3.556 12.388 94.436 1.00 22.72 94 ALA A O 1
ATOM 751 N N . GLY A 1 95 ? -1.754 11.120 94.040 1.00 21.72 95 GLY A N 1
ATOM 752 C CA . GLY A 1 95 ? -1.136 11.445 95.310 1.00 22.09 95 GLY A CA 1
ATOM 753 C C . GLY A 1 95 ? 0.335 11.125 95.361 1.00 22.24 95 GLY A C 1
ATOM 754 O O . GLY A 1 95 ? 0.881 10.466 94.471 1.00 21.72 95 GLY A O 1
ATOM 755 N N . GLU A 1 96 ? 0.969 11.624 96.412 1.00 21.42 96 GLU A N 1
ATOM 756 C CA . GLU A 1 96 ? 2.353 11.350 96.726 1.00 21.19 96 GLU A CA 1
ATOM 757 C C . GLU A 1 96 ? 2.398 10.184 97.688 1.00 21.10 96 GLU A C 1
ATOM 758 O O . GLU A 1 96 ? 1.690 10.168 98.701 1.00 20.70 96 GLU A O 1
ATOM 764 N N . GLN A 1 97 ? 3.246 9.208 97.394 1.00 20.57 97 GLN A N 1
ATOM 765 C CA . GLN A 1 97 ? 3.288 7.997 98.187 1.00 20.98 97 GLN A CA 1
ATOM 766 C C . GLN A 1 97 ? 3.778 8.291 99.601 1.00 21.29 97 GLN A C 1
ATOM 767 O O . GLN A 1 97 ? 4.670 9.126 99.795 1.00 19.82 97 GLN A O 1
ATOM 773 N N . LEU A 1 98 ? 3.194 7.592 100.572 1.00 21.50 98 LEU A N 1
ATOM 774 C CA . LEU A 1 98 ? 3.730 7.566 101.929 1.00 22.57 98 LEU A CA 1
ATOM 775 C C . LEU A 1 98 ? 4.774 6.471 102.025 1.00 23.36 98 LEU A C 1
ATOM 776 O O . LEU A 1 98 ? 4.451 5.287 101.872 1.00 22.42 98 LEU A O 1
ATOM 781 N N . GLY A 1 99 ? 6.020 6.868 102.269 1.00 24.36 99 GLY A N 1
ATOM 782 C CA . GLY A 1 99 ? 7.116 5.920 102.466 1.00 25.84 99 GLY A CA 1
ATOM 783 C C . GLY A 1 99 ? 7.400 5.087 101.237 1.00 27.32 99 GLY A C 1
ATOM 784 O O . GLY A 1 99 ? 7.211 5.545 100.094 1.00 27.55 99 GLY A O 1
ATOM 785 N N . SER A 1 100 ? 7.836 3.849 101.465 1.00 28.40 100 SER A N 1
ATOM 786 C CA . SER A 1 100 ? 8.293 3.001 100.374 1.00 29.87 100 SER A CA 1
ATOM 787 C C . SER A 1 100 ? 7.236 1.982 99.918 1.00 30.28 100 SER A C 1
ATOM 788 O O . SER A 1 100 ? 7.460 1.271 98.939 1.00 30.45 100 SER A O 1
ATOM 791 N N . GLY A 1 101 ? 6.089 1.928 100.605 1.00 30.37 101 GLY A N 1
ATOM 792 C CA . GLY A 1 101 ? 5.040 0.943 100.293 1.00 30.57 101 GLY A CA 1
ATOM 793 C C . GLY A 1 101 ? 5.416 -0.461 100.739 1.00 31.14 101 GLY A C 1
ATOM 794 O O . GLY A 1 101 ? 6.437 -0.662 101.394 1.00 31.55 101 GLY A O 1
ATOM 795 N N . TYR A 1 102 ? 4.577 -1.432 100.410 1.00 31.42 102 TYR A N 1
ATOM 796 C CA . TYR A 1 102 ? 4.863 -2.839 100.661 1.00 31.81 102 TYR A CA 1
ATOM 797 C C . TYR A 1 102 ? 4.881 -3.591 99.329 1.00 32.49 102 TYR A C 1
ATOM 798 O O . TYR A 1 102 ? 4.012 -3.367 98.469 1.00 32.16 102 TYR A O 1
ATOM 807 N N . ALA A 1 103 ? 5.861 -4.480 99.153 1.00 32.89 103 ALA A N 1
ATOM 808 C CA . ALA A 1 103 ? 5.888 -5.375 97.993 1.00 33.09 103 ALA A CA 1
ATOM 809 C C . ALA A 1 103 ? 6.340 -6.755 98.445 1.00 34.00 103 ALA A C 1
ATOM 810 O O . ALA A 1 103 ? 7.397 -6.892 99.069 1.00 33.83 103 ALA A O 1
ATOM 812 N N . ALA A 1 104 ? 5.525 -7.768 98.156 1.00 34.68 104 ALA A N 1
ATOM 813 C CA . ALA A 1 104 ? 5.795 -9.143 98.581 1.00 36.05 104 ALA A CA 1
ATOM 814 C C . ALA A 1 104 ? 7.112 -9.690 98.032 1.00 37.03 104 ALA A C 1
ATOM 815 O O . ALA A 1 104 ? 7.526 -9.343 96.924 1.00 37.13 104 ALA A O 1
ATOM 817 N N . GLY A 1 105 ? 7.765 -10.543 98.819 1.00 38.67 105 GLY A N 1
ATOM 818 C CA . GLY A 1 105 ? 8.995 -11.213 98.396 1.00 40.10 105 GLY A CA 1
ATOM 819 C C . GLY A 1 105 ? 8.744 -12.247 97.307 1.00 41.36 105 GLY A C 1
ATOM 820 O O . GLY A 1 105 ? 8.009 -13.226 97.511 1.00 42.29 105 GLY A O 1
ATOM 829 N N . GLU B 1 2 ? -5.071 24.314 93.100 1.00 30.65 2 GLU B N 1
ATOM 830 C CA . GLU B 1 2 ? -3.671 23.935 92.927 1.00 30.87 2 GLU B CA 1
ATOM 831 C C . GLU B 1 2 ? -2.923 24.981 92.127 1.00 29.63 2 GLU B C 1
ATOM 832 O O . GLU B 1 2 ? -3.524 25.713 91.348 1.00 28.99 2 GLU B O 1
ATOM 838 N N . THR B 1 3 ? -1.609 25.024 92.323 1.00 28.31 3 THR B N 1
ATOM 839 C CA . THR B 1 3 ? -0.739 25.971 91.654 1.00 26.97 3 THR B CA 1
ATOM 840 C C . THR B 1 3 ? 0.375 25.173 91.015 1.00 26.17 3 THR B C 1
ATOM 841 O O . THR B 1 3 ? 0.937 24.281 91.644 1.00 26.14 3 THR B O 1
ATOM 845 N N . ILE B 1 4 ? 0.651 25.469 89.749 1.00 24.17 4 ILE B N 1
ATOM 846 C CA . ILE B 1 4 ? 1.782 24.900 89.042 1.00 22.77 4 ILE B CA 1
ATOM 847 C C . ILE B 1 4 ? 2.686 26.046 88.615 1.00 22.17 4 ILE B C 1
ATOM 848 O O . ILE B 1 4 ? 2.218 27.040 88.070 1.00 21.61 4 ILE B O 1
ATOM 853 N N . ILE B 1 5 ? 3.980 25.897 88.884 1.00 21.12 5 ILE B N 1
ATOM 854 C CA . ILE B 1 5 ? 4.968 26.918 88.626 1.00 20.46 5 ILE B CA 1
ATOM 855 C C . ILE B 1 5 ? 6.068 26.294 87.778 1.00 20.36 5 ILE B C 1
ATOM 856 O O . ILE B 1 5 ? 6.547 25.197 88.091 1.00 19.76 5 ILE B O 1
ATOM 861 N N . HIS B 1 6 ? 6.430 26.968 86.682 1.00 20.35 6 HIS B N 1
ATOM 862 C CA . HIS B 1 6 ? 7.552 26.535 85.829 1.00 18.83 6 HIS B CA 1
ATOM 863 C C . HIS B 1 6 ? 8.700 27.553 85.770 1.00 18.07 6 HIS B C 1
ATOM 864 O O . HIS B 1 6 ? 8.468 28.751 85.673 1.00 17.01 6 HIS B O 1
ATOM 871 N N . LYS B 1 7 ? 9.938 27.065 85.836 1.00 17.38 7 LYS B N 1
ATOM 872 C CA . LYS B 1 7 ? 11.082 27.880 85.477 1.00 17.61 7 LYS B CA 1
ATOM 873 C C . LYS B 1 7 ? 11.179 27.662 83.982 1.00 17.64 7 LYS B C 1
ATOM 874 O O . LYS B 1 7 ? 11.125 26.508 83.541 1.00 17.86 7 LYS B O 1
ATOM 880 N N . ILE B 1 8 ? 11.298 28.757 83.228 1.00 17.39 8 ILE B N 1
ATOM 881 C CA . ILE B 1 8 ? 11.366 28.734 81.756 1.00 17.43 8 ILE B CA 1
ATOM 882 C C . ILE B 1 8 ? 12.702 29.302 81.262 1.00 18.35 8 ILE B C 1
ATOM 883 O O . ILE B 1 8 ? 13.060 30.418 81.614 1.00 17.72 8 ILE B O 1
ATOM 888 N N . ARG B 1 9 ? 13.423 28.549 80.423 1.00 18.82 9 ARG B N 1
ATOM 889 C CA . ARG B 1 9 ? 14.682 29.014 79.872 1.00 18.94 9 ARG B CA 1
ATOM 890 C C . ARG B 1 9 ? 14.528 29.230 78.378 1.00 19.62 9 ARG B C 1
ATOM 891 O O . ARG B 1 9 ? 14.144 28.303 77.673 1.00 19.64 9 ARG B O 1
ATOM 899 N N . LEU B 1 10 ? 14.838 30.440 77.907 1.00 19.76 10 LEU B N 1
ATOM 900 C CA . LEU B 1 10 ? 14.900 30.726 76.464 1.00 20.39 10 LEU B CA 1
ATOM 901 C C . LEU B 1 10 ? 16.102 30.032 75.842 1.00 20.55 10 LEU B C 1
ATOM 902 O O . LEU B 1 10 ? 17.163 29.983 76.452 1.00 20.80 10 LEU B O 1
ATOM 907 N N . PHE B 1 11 ? 15.953 29.487 74.635 1.00 21.06 11 PHE B N 1
ATOM 908 C CA . PHE B 1 11 ? 17.107 28.952 73.915 1.00 21.36 11 PHE B CA 1
ATOM 909 C C . PHE B 1 11 ? 18.043 30.089 73.528 1.00 21.40 11 PHE B C 1
ATOM 910 O O . PHE B 1 11 ? 19.252 29.914 73.379 1.00 20.20 11 PHE B O 1
ATOM 918 N N . ASP B 1 12 ? 17.468 31.274 73.378 1.00 21.37 12 ASP B N 1
ATOM 919 C CA . ASP B 1 12 ? 18.224 32.404 72.927 1.00 21.74 12 ASP B CA 1
ATOM 920 C C . ASP B 1 12 ? 17.617 33.692 73.473 1.00 20.66 12 ASP B C 1
ATOM 921 O O . ASP B 1 12 ? 16.494 34.027 73.106 1.00 20.79 12 ASP B O 1
ATOM 926 N N . VAL B 1 13 ? 18.354 34.423 74.315 1.00 19.96 13 VAL B N 1
ATOM 927 C CA . VAL B 1 13 ? 17.793 35.644 74.931 1.00 19.27 13 VAL B CA 1
ATOM 928 C C . VAL B 1 13 ? 17.551 36.750 73.921 1.00 18.63 13 VAL B C 1
ATOM 929 O O . VAL B 1 13 ? 16.754 37.630 74.181 1.00 17.74 13 VAL B O 1
ATOM 933 N N . ALA B 1 14 ? 18.221 36.699 72.771 1.00 18.88 14 ALA B N 1
ATOM 934 C CA . ALA B 1 14 ? 17.858 37.595 71.645 1.00 20.16 14 ALA B CA 1
ATOM 935 C C . ALA B 1 14 ? 16.362 37.536 71.295 1.00 20.95 14 ALA B C 1
ATOM 936 O O . ALA B 1 14 ? 15.770 38.542 70.884 1.00 21.93 14 ALA B O 1
ATOM 938 N N . GLN B 1 15 ? 15.725 36.387 71.523 1.00 22.28 15 GLN B N 1
ATOM 939 C CA . GLN B 1 15 ? 14.285 36.235 71.253 1.00 22.84 15 GLN B CA 1
ATOM 940 C C . GLN B 1 15 ? 13.308 36.742 72.310 1.00 23.16 15 GLN B C 1
ATOM 941 O O . GLN B 1 15 ? 12.096 36.536 72.165 1.00 23.36 15 GLN B O 1
ATOM 947 N N . ALA B 1 16 ? 13.794 37.386 73.370 1.00 22.86 16 ALA B N 1
ATOM 948 C CA . ALA B 1 16 ? 12.890 37.780 74.459 1.00 23.43 16 ALA B CA 1
ATOM 949 C C . ALA B 1 16 ? 11.711 38.614 73.971 1.00 24.03 16 ALA B C 1
ATOM 950 O O . ALA B 1 16 ? 10.607 38.451 74.487 1.00 25.16 16 ALA B O 1
ATOM 952 N N . ASP B 1 17 ? 11.967 39.515 73.013 1.00 24.24 17 ASP B N 1
ATOM 953 C CA A ASP B 1 17 ? 10.927 40.383 72.413 0.50 24.40 17 ASP B CA 1
ATOM 954 C CA B ASP B 1 17 ? 10.937 40.355 72.416 0.50 24.98 17 ASP B CA 1
ATOM 955 C C . ASP B 1 17 ? 9.753 39.517 71.934 1.00 24.73 17 ASP B C 1
ATOM 956 O O . ASP B 1 17 ? 8.615 39.702 72.369 1.00 25.18 17 ASP B O 1
ATOM 965 N N . ALA B 1 18 ? 10.050 38.564 71.052 1.00 25.25 18 ALA B N 1
ATOM 966 C CA . ALA B 1 18 ? 9.073 37.641 70.466 1.00 25.41 18 ALA B CA 1
ATOM 967 C C . ALA B 1 18 ? 8.397 36.792 71.523 1.00 25.47 18 ALA B C 1
ATOM 968 O O . ALA B 1 18 ? 7.189 36.568 71.462 1.00 25.97 18 ALA B O 1
ATOM 970 N N . PHE B 1 19 ? 9.182 36.308 72.486 1.00 24.98 19 PHE B N 1
ATOM 971 C CA . PHE B 1 19 ? 8.646 35.522 73.589 1.00 24.79 19 PHE B CA 1
ATOM 972 C C . PHE B 1 19 ? 7.618 36.322 74.381 1.00 24.09 19 PHE B C 1
ATOM 973 O O . PHE B 1 19 ? 6.493 35.882 74.568 1.00 24.54 19 PHE B O 1
ATOM 981 N N . GLU B 1 20 ? 8.009 37.512 74.830 1.00 23.23 20 GLU B N 1
ATOM 982 C CA . GLU B 1 20 ? 7.113 38.360 75.644 1.00 22.74 20 GLU B CA 1
ATOM 983 C C . GLU B 1 20 ? 5.858 38.818 74.900 1.00 22.34 20 GLU B C 1
ATOM 984 O O . GLU B 1 20 ? 4.781 38.896 75.477 1.00 22.26 20 GLU B O 1
ATOM 990 N N . PHE B 1 21 ? 5.982 39.105 73.614 1.00 22.36 21 PHE B N 1
ATOM 991 C CA . PHE B 1 21 ? 4.794 39.459 72.864 1.00 23.10 21 PHE B CA 1
ATOM 992 C C . PHE B 1 21 ? 3.842 38.249 72.775 1.00 23.56 21 PHE B C 1
ATOM 993 O O . PHE B 1 21 ? 2.625 38.381 72.951 1.00 24.55 21 PHE B O 1
ATOM 1001 N N . TRP B 1 22 ? 4.402 37.076 72.483 1.00 23.68 22 TRP B N 1
ATOM 1002 C CA . TRP B 1 22 ? 3.630 35.836 72.413 1.00 23.70 22 TRP B CA 1
ATOM 1003 C C . TRP B 1 22 ? 2.924 35.587 73.750 1.00 23.88 22 TRP B C 1
ATOM 1004 O O . TRP B 1 22 ? 1.727 35.302 73.782 1.00 24.12 22 TRP B O 1
ATOM 1015 N N . VAL B 1 23 ? 3.641 35.752 74.863 1.00 23.86 23 VAL B N 1
ATOM 1016 C CA . VAL B 1 23 ? 3.020 35.575 76.177 1.00 23.47 23 VAL B CA 1
ATOM 1017 C C . VAL B 1 23 ? 1.812 36.496 76.380 1.00 23.77 23 VAL B C 1
ATOM 1018 O O . VAL B 1 23 ? 0.719 36.042 76.692 1.00 23.07 23 VAL B O 1
ATOM 1022 N N . GLN B 1 24 ? 2.019 37.793 76.205 1.00 24.64 24 GLN B N 1
ATOM 1023 C CA . GLN B 1 24 ? 0.982 38.759 76.542 1.00 25.78 24 GLN B CA 1
ATOM 1024 C C . GLN B 1 24 ? -0.168 38.769 75.567 1.00 25.66 24 GLN B C 1
ATOM 1025 O O . GLN B 1 24 ? -1.278 39.086 75.944 1.00 27.15 24 GLN B O 1
ATOM 1031 N N . ASN B 1 25 ? 0.089 38.438 74.310 1.00 26.06 25 ASN B N 1
ATOM 1032 C CA . ASN B 1 25 ? -0.947 38.559 73.283 1.00 25.56 25 ASN B CA 1
ATOM 1033 C C . ASN B 1 25 ? -1.476 37.239 72.752 1.00 25.90 25 ASN B C 1
ATOM 1034 O O . ASN B 1 25 ? -2.485 37.217 72.050 1.00 26.17 25 ASN B O 1
ATOM 1039 N N . VAL B 1 26 ? -0.810 36.132 73.075 1.00 25.24 26 VAL B N 1
ATOM 1040 C CA . VAL B 1 26 ? -1.274 34.833 72.590 1.00 24.70 26 VAL B CA 1
ATOM 1041 C C . VAL B 1 26 ? -1.516 33.923 73.802 1.00 25.33 26 VAL B C 1
ATOM 1042 O O . VAL B 1 26 ? -2.635 33.418 74.001 1.00 24.62 26 VAL B O 1
ATOM 1046 N N . ASP B 1 27 ? -0.487 33.748 74.636 1.00 25.30 27 ASP B N 1
ATOM 1047 C CA . ASP B 1 27 ? -0.594 32.842 75.788 1.00 25.61 27 ASP B CA 1
ATOM 1048 C C . ASP B 1 27 ? -1.712 33.304 76.732 1.00 25.54 27 ASP B C 1
ATOM 1049 O O . ASP B 1 27 ? -2.685 32.579 76.942 1.00 25.75 27 ASP B O 1
ATOM 1054 N N . TYR B 1 28 ? -1.594 34.516 77.270 1.00 25.69 28 TYR B N 1
ATOM 1055 C CA . TYR B 1 28 ? -2.641 35.089 78.132 1.00 25.71 28 TYR B CA 1
ATOM 1056 C C . TYR B 1 28 ? -4.004 35.085 77.436 1.00 26.24 28 TYR B C 1
ATOM 1057 O O . TYR B 1 28 ? -5.015 34.782 78.058 1.00 26.08 28 TYR B O 1
ATOM 1066 N N . ALA B 1 29 ? -4.018 35.431 76.145 1.00 26.99 29 ALA B N 1
ATOM 1067 C CA . ALA B 1 29 ? -5.266 35.622 75.413 1.00 27.57 29 ALA B CA 1
ATOM 1068 C C . ALA B 1 29 ? -6.031 34.318 75.237 1.00 28.36 29 ALA B C 1
ATOM 1069 O O . ALA B 1 29 ? -7.238 34.343 75.019 1.00 28.83 29 ALA B O 1
ATOM 1071 N N . THR B 1 30 ? -5.328 33.188 75.341 1.00 29.22 30 THR B N 1
ATOM 1072 C CA . THR B 1 30 ? -5.907 31.853 75.121 1.00 29.93 30 THR B CA 1
ATOM 1073 C C . THR B 1 30 ? -6.472 31.243 76.402 1.00 30.64 30 THR B C 1
ATOM 1074 O O . THR B 1 30 ? -7.307 30.335 76.347 1.00 31.03 30 THR B O 1
ATOM 1078 N N . CYS B 1 31 ? -6.036 31.754 77.552 1.00 30.67 31 CYS B N 1
ATOM 1079 C CA . CYS B 1 31 ? -6.493 31.250 78.846 1.00 31.46 31 CYS B CA 1
ATOM 1080 C C . CYS B 1 31 ? -8.020 31.129 79.041 1.00 31.88 31 CYS B C 1
ATOM 1081 O O . CYS B 1 31 ? -8.460 30.193 79.722 1.00 32.38 31 CYS B O 1
ATOM 1084 N N . PRO B 1 32 ? -8.828 32.065 78.464 1.00 32.43 32 PRO B N 1
ATOM 1085 C CA . PRO B 1 32 ? -10.293 31.917 78.564 1.00 32.64 32 PRO B CA 1
ATOM 1086 C C . PRO B 1 32 ? -10.800 30.592 77.984 1.00 33.33 32 PRO B C 1
ATOM 1087 O O . PRO B 1 32 ? -11.846 30.103 78.412 1.00 33.72 32 PRO B O 1
ATOM 1091 N N . ASP B 1 33 ? -10.051 30.027 77.034 1.00 33.70 33 ASP B N 1
ATOM 1092 C CA . ASP B 1 33 ? -10.394 28.765 76.373 1.00 34.13 33 ASP B CA 1
ATOM 1093 C C . ASP B 1 33 ? -9.955 27.525 77.146 1.00 33.96 33 ASP B C 1
ATOM 1094 O O . ASP B 1 33 ? -10.176 26.407 76.679 1.00 34.62 33 ASP B O 1
ATOM 1099 N N . LEU B 1 34 ? -9.321 27.710 78.302 1.00 33.45 34 LEU B N 1
ATOM 1100 C CA . LEU B 1 34 ? -8.871 26.583 79.125 1.00 32.80 34 LEU B CA 1
ATOM 1101 C C . LEU B 1 34 ? -9.602 26.667 80.460 1.00 32.71 34 LEU B C 1
ATOM 1102 O O . LEU B 1 34 ? -9.180 27.398 81.348 1.00 32.50 34 LEU B O 1
ATOM 1107 N N . PRO B 1 35 ? -10.734 25.939 80.594 1.00 32.61 35 PRO B N 1
ATOM 1108 C CA . PRO B 1 35 ? -11.633 26.085 81.745 1.00 32.53 35 PRO B CA 1
ATOM 1109 C C . PRO B 1 35 ? -10.992 25.886 83.120 1.00 31.87 35 PRO B C 1
ATOM 1110 O O . PRO B 1 35 ? -11.432 26.515 84.068 1.00 32.47 35 PRO B O 1
ATOM 1114 N N . SER B 1 36 ? -9.974 25.027 83.236 1.00 31.82 36 SER B N 1
ATOM 1115 C CA . SER B 1 36 ? -9.309 24.781 84.536 1.00 31.06 36 SER B CA 1
ATOM 1116 C C . SER B 1 36 ? -8.412 25.908 85.028 1.00 30.65 36 SER B C 1
ATOM 1117 O O . SER B 1 36 ? -8.032 25.925 86.200 1.00 30.68 36 SER B O 1
ATOM 1120 N N . VAL B 1 37 ? -8.061 26.837 84.138 1.00 29.69 37 VAL B N 1
ATOM 1121 C CA . VAL B 1 37 ? -7.175 27.947 84.501 1.00 28.12 37 VAL B CA 1
ATOM 1122 C C . VAL B 1 37 ? -7.932 29.090 85.171 1.00 27.85 37 VAL B C 1
ATOM 1123 O O . VAL B 1 37 ? -8.773 29.752 84.547 1.00 27.24 37 VAL B O 1
ATOM 1127 N N . VAL B 1 38 ? -7.604 29.320 86.440 1.00 27.19 38 VAL B N 1
ATOM 1128 C CA . VAL B 1 38 ? -8.214 30.364 87.265 1.00 26.63 38 VAL B CA 1
ATOM 1129 C C . VAL B 1 38 ? -7.392 31.671 87.256 1.00 26.36 38 VAL B C 1
ATOM 1130 O O . VAL B 1 38 ? -7.954 32.773 87.295 1.00 25.73 38 VAL B O 1
ATOM 1134 N N . ARG B 1 39 ? -6.067 31.535 87.246 1.00 25.60 39 ARG B N 1
ATOM 1135 C CA . ARG B 1 39 ? -5.142 32.674 87.124 1.00 25.30 39 ARG B CA 1
ATOM 1136 C C . ARG B 1 39 ? -3.920 32.181 86.369 1.00 24.45 39 ARG B C 1
ATOM 1137 O O . ARG B 1 39 ? -3.529 31.011 86.481 1.00 24.54 39 ARG B O 1
ATOM 1145 N N . PHE B 1 40 ? -3.307 33.064 85.599 1.00 23.85 40 PHE B N 1
ATOM 1146 C CA . PHE B 1 40 ? -2.061 32.727 84.931 1.00 22.76 40 PHE B CA 1
ATOM 1147 C C . PHE B 1 40 ? -1.257 33.990 84.743 1.00 22.66 40 PHE B C 1
ATOM 1148 O O . PHE B 1 40 ? -1.805 35.012 84.334 1.00 22.32 40 PHE B O 1
ATOM 1156 N N . ASP B 1 41 ? 0.032 33.931 85.070 1.00 22.26 41 ASP B N 1
ATOM 1157 C CA . ASP B 1 41 ? 0.935 35.067 84.867 1.00 22.27 41 ASP B CA 1
ATOM 1158 C C . ASP B 1 41 ? 2.390 34.627 84.708 1.00 21.82 41 ASP B C 1
ATOM 1159 O O . ASP B 1 41 ? 2.798 33.615 85.280 1.00 22.07 41 ASP B O 1
ATOM 1164 N N . VAL B 1 42 ? 3.140 35.372 83.893 1.00 21.71 42 VAL B N 1
ATOM 1165 C CA . VAL B 1 42 ? 4.549 35.075 83.590 1.00 21.19 42 VAL B CA 1
ATOM 1166 C C . VAL B 1 42 ? 5.397 36.245 84.108 1.00 21.13 42 VAL B C 1
ATOM 1167 O O . VAL B 1 42 ? 4.931 37.379 84.066 1.00 21.45 42 VAL B O 1
ATOM 1171 N N . HIS B 1 43 ? 6.620 35.969 84.583 1.00 19.70 43 HIS B N 1
ATOM 1172 C CA . HIS B 1 43 ? 7.466 36.970 85.230 1.00 19.00 43 HIS B CA 1
ATOM 1173 C C . HIS B 1 43 ? 8.876 36.857 84.725 1.00 19.41 43 HIS B C 1
ATOM 1174 O O . HIS B 1 43 ? 9.396 35.739 84.629 1.00 19.25 43 HIS B O 1
ATOM 1181 N N . ARG B 1 44 ? 9.474 38.002 84.373 1.00 19.12 44 ARG B N 1
ATOM 1182 C CA . ARG B 1 44 ? 10.851 38.077 83.876 1.00 19.73 44 ARG B CA 1
ATOM 1183 C C . ARG B 1 44 ? 11.826 38.044 85.040 1.00 19.56 44 ARG B C 1
ATOM 1184 O O . ARG B 1 44 ? 11.889 39.002 85.818 1.00 19.88 44 ARG B O 1
ATOM 1192 N N . ALA B 1 45 ? 12.598 36.959 85.127 1.00 19.55 45 ALA B N 1
ATOM 1193 C CA . ALA B 1 45 ? 13.538 36.719 86.230 1.00 19.58 45 ALA B CA 1
ATOM 1194 C C . ALA B 1 45 ? 14.991 37.123 85.918 1.00 20.25 45 ALA B C 1
ATOM 1195 O O . ALA B 1 45 ? 15.692 37.689 86.779 1.00 19.24 45 ALA B O 1
ATOM 1197 N N . SER B 1 46 ? 15.434 36.809 84.699 1.00 19.54 46 SER B N 1
ATOM 1198 C CA . SER B 1 46 ? 16.804 37.046 84.263 1.00 19.86 46 SER B CA 1
ATOM 1199 C C . SER B 1 46 ? 16.842 37.039 82.752 1.00 20.30 46 SER B C 1
ATOM 1200 O O . SER B 1 46 ? 16.117 36.254 82.111 1.00 18.75 46 SER B O 1
ATOM 1203 N N . LEU B 1 47 ? 17.681 37.909 82.189 1.00 20.10 47 LEU B N 1
ATOM 1204 C CA . LEU B 1 47 ? 18.013 37.828 80.772 1.00 21.35 47 LEU B CA 1
ATOM 1205 C C . LEU B 1 47 ? 19.519 37.692 80.532 1.00 21.47 47 LEU B C 1
ATOM 1206 O O . LEU B 1 47 ? 20.000 38.064 79.478 1.00 22.28 47 LEU B O 1
ATOM 1211 N N . GLN B 1 48 ? 20.248 37.160 81.512 1.00 22.23 48 GLN B N 1
ATOM 1212 C CA . GLN B 1 48 ? 21.626 36.696 81.324 1.00 23.37 48 GLN B CA 1
ATOM 1213 C C . GLN B 1 48 ? 21.609 35.541 80.322 1.00 22.54 48 GLN B C 1
ATOM 1214 O O . GLN B 1 48 ? 20.804 34.618 80.441 1.00 20.90 48 GLN B O 1
ATOM 1220 N N . ALA B 1 49 ? 22.491 35.576 79.332 1.00 24.15 49 ALA B N 1
ATOM 1221 C CA . ALA B 1 49 ? 22.464 34.536 78.289 1.00 24.59 49 ALA B CA 1
ATOM 1222 C C . ALA B 1 49 ? 22.542 33.137 78.883 1.00 25.06 49 ALA B C 1
ATOM 1223 O O . ALA B 1 49 ? 21.802 32.253 78.478 1.00 26.01 49 ALA B O 1
ATOM 1225 N N . ASN B 1 50 ? 23.412 32.934 79.867 1.00 25.52 50 ASN B N 1
ATOM 1226 C CA . ASN B 1 50 ? 23.620 31.598 80.424 1.00 25.81 50 ASN B CA 1
ATOM 1227 C C . ASN B 1 50 ? 22.817 31.272 81.687 1.00 25.01 50 ASN B C 1
ATOM 1228 O O . ASN B 1 50 ? 23.124 30.275 82.372 1.00 24.73 50 ASN B O 1
ATOM 1233 N N . ALA B 1 51 ? 21.787 32.074 81.976 1.00 23.46 51 ALA B N 1
ATOM 1234 C CA . ALA B 1 51 ? 20.946 31.863 83.169 1.00 22.77 51 ALA B CA 1
ATOM 1235 C C . ALA B 1 51 ? 20.333 30.462 83.091 1.00 22.60 51 ALA B C 1
ATOM 1236 O O . ALA B 1 51 ? 19.963 30.007 82.006 1.00 22.13 51 ALA B O 1
ATOM 1238 N N . PRO B 1 52 ? 20.248 29.754 84.224 1.00 21.89 52 PRO B N 1
ATOM 1239 C CA . PRO B 1 52 ? 19.531 28.484 84.164 1.00 20.88 52 PRO B CA 1
ATOM 1240 C C . PRO B 1 52 ? 18.035 28.632 83.843 1.00 20.02 52 PRO B C 1
ATOM 1241 O O . PRO B 1 52 ? 17.408 27.662 83.451 1.00 18.53 52 PRO B O 1
ATOM 1245 N N . TYR B 1 53 ? 17.476 29.831 84.040 1.00 19.33 53 TYR B N 1
ATOM 1246 C CA . TYR B 1 53 ? 16.106 30.132 83.627 1.00 18.57 53 TYR B CA 1
ATOM 1247 C C . TYR B 1 53 ? 15.955 31.632 83.531 1.00 18.62 53 TYR B C 1
ATOM 1248 O O . TYR B 1 53 ? 16.682 32.373 84.215 1.00 19.29 53 TYR B O 1
ATOM 1257 N N . HIS B 1 54 ? 15.042 32.067 82.661 1.00 17.74 54 HIS B N 1
ATOM 1258 C CA . HIS B 1 54 ? 14.813 33.496 82.382 1.00 16.44 54 HIS B CA 1
ATOM 1259 C C . HIS B 1 54 ? 13.482 33.999 82.912 1.00 16.30 54 HIS B C 1
ATOM 1260 O O . HIS B 1 54 ? 13.347 35.188 83.242 1.00 15.12 54 HIS B O 1
ATOM 1267 N N . TYR B 1 55 ? 12.494 33.098 82.945 1.00 16.11 55 TYR B N 1
ATOM 1268 C CA . TYR B 1 55 ? 11.093 33.446 83.253 1.00 16.21 55 TYR B CA 1
ATOM 1269 C C . TYR B 1 55 ? 10.531 32.456 84.222 1.00 16.57 55 TYR B C 1
ATOM 1270 O O . TYR B 1 55 ? 11.001 31.321 84.324 1.00 15.78 55 TYR B O 1
ATOM 1279 N N . VAL B 1 56 ? 9.539 32.927 84.972 1.00 17.50 56 VAL B N 1
ATOM 1280 C CA . VAL B 1 56 ? 8.791 32.084 85.861 1.00 18.62 56 VAL B CA 1
ATOM 1281 C C . VAL B 1 56 ? 7.312 32.228 85.491 1.00 18.52 56 VAL B C 1
ATOM 1282 O O . VAL B 1 56 ? 6.818 33.344 85.375 1.00 18.21 56 VAL B O 1
ATOM 1286 N N . GLU B 1 57 ? 6.610 31.113 85.297 1.00 19.17 57 GLU B N 1
ATOM 1287 C CA . GLU B 1 57 ? 5.161 31.202 85.170 1.00 19.33 57 GLU B CA 1
ATOM 1288 C C . GLU B 1 57 ? 4.456 30.562 86.360 1.00 19.50 57 GLU B C 1
ATOM 1289 O O . GLU B 1 57 ? 4.930 29.559 86.895 1.00 19.14 57 GLU B O 1
ATOM 1295 N N . VAL B 1 58 ? 3.345 31.185 86.764 1.00 20.26 58 VAL B N 1
ATOM 1296 C CA . VAL B 1 58 ? 2.508 30.748 87.864 1.00 20.57 58 VAL B CA 1
ATOM 1297 C C . VAL B 1 58 ? 1.105 30.450 87.329 1.00 21.87 58 VAL B C 1
ATOM 1298 O O . VAL B 1 58 ? 0.422 31.346 86.813 1.00 20.81 58 VAL B O 1
ATOM 1302 N N . ILE B 1 59 ? 0.685 29.189 87.442 1.00 22.68 59 ILE B N 1
ATOM 1303 C CA . ILE B 1 59 ? -0.641 28.779 86.963 1.00 25.19 59 ILE B CA 1
ATOM 1304 C C . ILE B 1 59 ? -1.482 28.328 88.141 1.00 26.49 59 ILE B C 1
ATOM 1305 O O . ILE B 1 59 ? -1.153 27.334 88.799 1.00 26.64 59 ILE B O 1
ATOM 1310 N N . LYS B 1 60 ? -2.557 29.061 88.410 1.00 28.05 60 LYS B N 1
ATOM 1311 C CA . LYS B 1 60 ? -3.520 28.669 89.435 1.00 30.13 60 LYS B CA 1
ATOM 1312 C C . LYS B 1 60 ? -4.668 27.911 88.760 1.00 30.76 60 LYS B C 1
ATOM 1313 O O . LYS B 1 60 ? -5.311 28.427 87.835 1.00 30.63 60 LYS B O 1
ATOM 1319 N N . ILE B 1 61 ? -4.899 26.675 89.208 1.00 31.03 61 ILE B N 1
ATOM 1320 C CA . ILE B 1 61 ? -5.906 25.805 88.594 1.00 31.63 61 ILE B CA 1
ATOM 1321 C C . ILE B 1 61 ? -6.931 25.282 89.604 1.00 32.07 61 ILE B C 1
ATOM 1322 O O . ILE B 1 61 ? -6.666 25.215 90.820 1.00 31.97 61 ILE B O 1
ATOM 1327 N N . THR B 1 62 ? -8.097 24.906 89.080 1.00 32.49 62 THR B N 1
ATOM 1328 C CA . THR B 1 62 ? -9.187 24.358 89.876 1.00 33.21 62 THR B CA 1
ATOM 1329 C C . THR B 1 62 ? -8.735 23.059 90.524 1.00 33.55 62 THR B C 1
ATOM 1330 O O . THR B 1 62 ? -8.789 22.906 91.748 1.00 34.32 62 THR B O 1
ATOM 1334 N N . ASP B 1 63 ? -8.291 22.129 89.698 1.00 34.15 63 ASP B N 1
ATOM 1335 C CA . ASP B 1 63 ? -7.622 20.929 90.180 1.00 35.39 63 ASP B CA 1
ATOM 1336 C C . ASP B 1 63 ? -6.781 20.369 89.065 1.00 35.63 63 ASP B C 1
ATOM 1337 O O . ASP B 1 63 ? -7.011 20.656 87.879 1.00 35.44 63 ASP B O 1
ATOM 1342 N N . ARG B 1 64 ? -5.808 19.561 89.464 1.00 35.73 64 ARG B N 1
ATOM 1343 C CA . ARG B 1 64 ? -4.885 18.925 88.538 1.00 36.19 64 ARG B CA 1
ATOM 1344 C C . ARG B 1 64 ? -5.573 18.092 87.462 1.00 35.86 64 ARG B C 1
ATOM 1345 O O . ARG B 1 64 ? -5.100 18.019 86.316 1.00 35.83 64 ARG B O 1
ATOM 1353 N N . ALA B 1 65 ? -6.674 17.448 87.836 1.00 35.88 65 ALA B N 1
ATOM 1354 C CA . ALA B 1 65 ? -7.439 16.612 86.907 1.00 35.98 65 ALA B CA 1
ATOM 1355 C C . ALA B 1 65 ? -7.977 17.439 85.730 1.00 36.02 65 ALA B C 1
ATOM 1356 O O . ALA B 1 65 ? -7.849 17.048 84.556 1.00 35.94 65 ALA B O 1
ATOM 1358 N N . ALA B 1 66 ? -8.580 18.578 86.065 1.00 35.91 66 ALA B N 1
ATOM 1359 C CA . ALA B 1 66 ? -9.161 19.496 85.082 1.00 36.17 66 ALA B CA 1
ATOM 1360 C C . ALA B 1 66 ? -8.077 20.086 84.172 1.00 36.19 66 ALA B C 1
ATOM 1361 O O . ALA B 1 66 ? -8.222 20.100 82.949 1.00 36.40 66 ALA B O 1
ATOM 1363 N N . PHE B 1 67 ? -6.976 20.549 84.768 1.00 36.61 67 PHE B N 1
ATOM 1364 C CA . PHE B 1 67 ? -5.827 21.039 83.971 1.00 36.72 67 PHE B CA 1
ATOM 1365 C C . PHE B 1 67 ? -5.295 19.983 83.006 1.00 36.90 67 PHE B C 1
ATOM 1366 O O . PHE B 1 67 ? -5.073 20.265 81.833 1.00 36.66 67 PHE B O 1
ATOM 1374 N N . ASP B 1 68 ? -5.114 18.762 83.497 1.00 37.75 68 ASP B N 1
ATOM 1375 C CA . ASP B 1 68 ? -4.661 17.653 82.657 1.00 38.71 68 ASP B CA 1
ATOM 1376 C C . ASP B 1 68 ? -5.520 17.414 81.424 1.00 39.18 68 ASP B C 1
ATOM 1377 O O . ASP B 1 68 ? -5.000 17.090 80.346 1.00 39.59 68 ASP B O 1
ATOM 1382 N N . ALA B 1 69 ? -6.834 17.564 81.598 1.00 39.69 69 ALA B N 1
ATOM 1383 C CA . ALA B 1 69 ? -7.791 17.474 80.501 1.00 39.84 69 ALA B CA 1
ATOM 1384 C C . ALA B 1 69 ? -7.554 18.611 79.506 1.00 40.24 69 ALA B C 1
ATOM 1385 O O . ALA B 1 69 ? -7.490 18.373 78.296 1.00 40.14 69 ALA B O 1
ATOM 1387 N N . ASP B 1 70 ? -7.393 19.834 80.028 1.00 40.65 70 ASP B N 1
ATOM 1388 C CA . ASP B 1 70 ? -7.112 21.010 79.200 1.00 40.94 70 ASP B CA 1
ATOM 1389 C C . ASP B 1 70 ? -5.833 20.863 78.399 1.00 41.65 70 ASP B C 1
ATOM 1390 O O . ASP B 1 70 ? -5.744 21.383 77.296 1.00 40.95 70 ASP B O 1
ATOM 1403 N N . GLU B 1 72 ? -4.732 18.230 77.014 1.00 44.62 72 GLU B N 1
ATOM 1404 C CA . GLU B 1 72 ? -4.897 17.324 75.889 1.00 45.24 72 GLU B CA 1
ATOM 1405 C C . GLU B 1 72 ? -5.690 17.929 74.730 1.00 44.71 72 GLU B C 1
ATOM 1406 O O . GLU B 1 72 ? -5.757 17.337 73.653 1.00 45.35 72 GLU B O 1
ATOM 1412 N N . THR B 1 73 ? -6.267 19.110 74.942 1.00 43.90 73 THR B N 1
ATOM 1413 C CA . THR B 1 73 ? -6.976 19.821 73.877 1.00 43.05 73 THR B CA 1
ATOM 1414 C C . THR B 1 73 ? -6.010 20.327 72.810 1.00 42.62 73 THR B C 1
ATOM 1415 O O . THR B 1 73 ? -4.816 20.462 73.059 1.00 42.44 73 THR B O 1
ATOM 1419 N N . SER B 1 74 ? -6.535 20.620 71.626 1.00 42.10 74 SER B N 1
ATOM 1420 C CA . SER B 1 74 ? -5.725 21.139 70.528 1.00 41.76 74 SER B CA 1
ATOM 1421 C C . SER B 1 74 ? -5.393 22.626 70.732 1.00 41.35 74 SER B C 1
ATOM 1422 O O . SER B 1 74 ? -4.469 23.158 70.108 1.00 41.34 74 SER B O 1
ATOM 1425 N N . THR B 1 75 ? -6.187 23.289 71.574 1.00 40.58 75 THR B N 1
ATOM 1426 C CA . THR B 1 75 ? -5.938 24.662 71.999 1.00 40.08 75 THR B CA 1
ATOM 1427 C C . THR B 1 75 ? -4.585 24.728 72.733 1.00 39.24 75 THR B C 1
ATOM 1428 O O . THR B 1 75 ? -3.755 25.594 72.448 1.00 38.72 75 THR B O 1
ATOM 1432 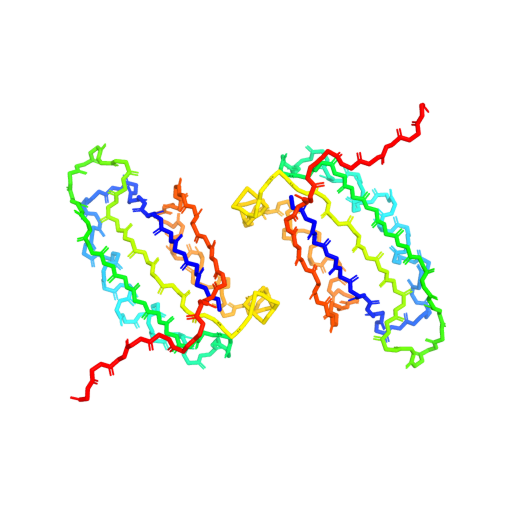N N . PHE B 1 76 ? -4.374 23.791 73.658 1.00 38.02 76 PHE B N 1
ATOM 1433 C CA . PHE B 1 76 ? -3.136 23.719 74.425 1.00 37.45 76 PHE B CA 1
ATOM 1434 C C . PHE B 1 76 ? -1.954 23.288 73.574 1.00 36.94 76 PHE B C 1
ATOM 1435 O O . PHE B 1 76 ? -0.844 23.768 73.777 1.00 37.17 76 PHE B O 1
ATOM 1443 N N . ALA B 1 77 ? -2.193 22.394 72.619 1.00 36.26 77 ALA B N 1
ATOM 1444 C CA . ALA B 1 77 ? -1.138 21.898 71.738 1.00 35.49 77 ALA B CA 1
ATOM 1445 C C . ALA B 1 77 ? -0.601 23.012 70.853 1.00 35.20 77 ALA B C 1
ATOM 1446 O O . ALA B 1 77 ? 0.568 22.987 70.441 1.00 35.67 77 ALA B O 1
ATOM 1448 N N . GLY B 1 78 ? -1.463 23.979 70.546 1.00 33.96 78 GLY B N 1
ATOM 1449 C CA . GLY B 1 78 ? -1.076 25.135 69.737 1.00 32.51 78 GLY B CA 1
ATOM 1450 C C . GLY B 1 78 ? -0.175 26.104 70.499 1.00 31.37 78 GLY B C 1
ATOM 1451 O O . GLY B 1 78 ? 0.738 26.699 69.923 1.00 30.77 78 GLY B O 1
ATOM 1452 N N . LEU B 1 79 ? -0.463 26.291 71.788 1.00 30.28 79 LEU B N 1
ATOM 1453 C CA . LEU B 1 79 ? 0.428 27.025 72.688 1.00 29.34 79 LEU B CA 1
ATOM 1454 C C . LEU B 1 79 ? 1.785 26.329 72.853 1.00 29.32 79 LEU B C 1
ATOM 1455 O O . LEU B 1 79 ? 2.823 26.957 72.702 1.00 28.98 79 LEU B O 1
ATOM 1460 N N . VAL B 1 80 ? 1.774 25.035 73.165 1.00 29.83 80 VAL B N 1
ATOM 1461 C CA . VAL B 1 80 ? 3.021 24.249 73.294 1.00 30.05 80 VAL B CA 1
ATOM 1462 C C . VAL B 1 80 ? 3.908 24.357 72.052 1.00 29.93 80 VAL B C 1
ATOM 1463 O O . VAL B 1 80 ? 5.121 24.575 72.159 1.00 29.94 80 VAL B O 1
ATOM 1467 N N . GLN B 1 81 ? 3.306 24.230 70.875 1.00 29.58 81 GLN B N 1
ATOM 1468 C CA . GLN B 1 81 ? 4.073 24.256 69.626 1.00 29.67 81 GLN B CA 1
ATOM 1469 C C . GLN B 1 81 ? 4.850 25.572 69.433 1.00 28.68 81 GLN B C 1
ATOM 1470 O O . GLN B 1 81 ? 6.020 25.569 69.016 1.00 29.02 81 GLN B O 1
ATOM 1476 N N . ALA B 1 82 ? 4.191 26.691 69.719 1.00 27.39 82 ALA B N 1
ATOM 1477 C CA . ALA B 1 82 ? 4.836 28.003 69.655 1.00 26.57 82 ALA B CA 1
ATOM 1478 C C . ALA B 1 82 ? 5.910 28.126 70.752 1.00 26.14 82 ALA B C 1
ATOM 1479 O O . ALA B 1 82 ? 7.043 28.512 70.474 1.00 26.08 82 ALA B O 1
ATOM 1481 N N . PHE B 1 83 ? 5.535 27.782 71.984 1.00 25.40 83 PHE B N 1
ATOM 1482 C CA . PHE B 1 83 ? 6.437 27.836 73.146 1.00 24.51 83 PHE B CA 1
ATOM 1483 C C . PHE B 1 83 ? 7.755 27.079 72.920 1.00 25.02 83 PHE B C 1
ATOM 1484 O O . PHE B 1 83 ? 8.859 27.613 73.153 1.00 24.18 83 PHE B O 1
ATOM 1492 N N . SER B 1 84 ? 7.637 25.843 72.431 1.00 25.47 84 SER B N 1
ATOM 1493 C CA . SER B 1 84 ? 8.785 24.957 72.255 1.00 26.12 84 SER B CA 1
ATOM 1494 C C . SER B 1 84 ? 9.743 25.381 71.113 1.00 25.66 84 SER B C 1
ATOM 1495 O O . SER B 1 84 ? 10.836 24.818 70.964 1.00 25.27 84 SER B O 1
ATOM 1498 N N . ARG B 1 85 ? 9.354 26.389 70.330 1.00 25.21 85 ARG B N 1
ATOM 1499 C CA . ARG B 1 85 ? 10.258 26.974 69.326 1.00 24.65 85 ARG B CA 1
ATOM 1500 C C . ARG B 1 85 ? 11.247 27.964 69.964 1.00 24.18 85 ARG B C 1
ATOM 1501 O O . ARG B 1 85 ? 12.292 28.278 69.382 1.00 22.02 85 ARG B O 1
ATOM 1517 N N . ALA B 1 87 ? 11.602 28.192 73.884 1.00 21.70 87 ALA B N 1
ATOM 1518 C CA . ALA B 1 87 ? 11.818 28.022 75.323 1.00 21.09 87 ALA B CA 1
ATOM 1519 C C . ALA B 1 87 ? 11.589 26.582 75.788 1.00 21.18 87 ALA B C 1
ATOM 1520 O O . ALA B 1 87 ? 11.008 25.777 75.063 1.00 20.98 87 ALA B O 1
ATOM 1522 N N . GLU B 1 88 ? 12.046 26.259 77.006 1.00 19.85 88 GLU B N 1
ATOM 1523 C CA . GLU B 1 88 ? 11.821 24.948 77.588 1.00 19.95 88 GLU B CA 1
ATOM 1524 C C . GLU B 1 88 ? 11.574 25.124 79.081 1.00 18.87 88 GLU B C 1
ATOM 1525 O O . GLU B 1 88 ? 12.105 26.051 79.697 1.00 17.09 88 GLU B O 1
ATOM 1531 N N . VAL B 1 89 ? 10.733 24.261 79.637 1.00 18.99 89 VAL B N 1
ATOM 1532 C CA . VAL B 1 89 ? 10.526 24.199 81.083 1.00 19.48 89 VAL B CA 1
ATOM 1533 C C . VAL B 1 89 ? 11.727 23.439 81.653 1.00 19.84 89 VAL B C 1
ATOM 1534 O O . VAL B 1 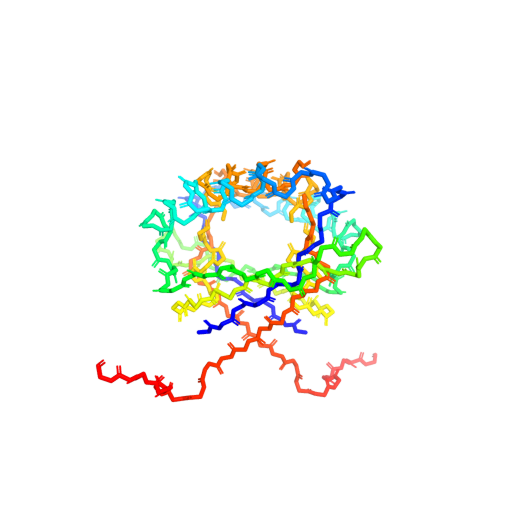89 ? 12.067 22.338 81.189 1.00 18.49 89 VAL B O 1
ATOM 1538 N N . VAL B 1 90 ? 12.384 24.037 82.648 1.00 20.41 90 VAL B N 1
ATOM 1539 C CA . VAL B 1 90 ? 13.546 23.414 83.269 1.00 20.17 90 VAL B CA 1
ATOM 1540 C C . VAL B 1 90 ? 13.281 22.930 84.717 1.00 20.45 90 VAL B C 1
ATOM 1541 O O . VAL B 1 90 ? 14.094 22.240 85.299 1.00 19.56 90 VAL B O 1
ATOM 1545 N N . GLU B 1 91 ? 12.144 23.315 85.284 1.00 20.30 91 GLU B N 1
ATOM 1546 C CA . GLU B 1 91 ? 11.718 22.807 86.558 1.00 21.06 91 GLU B CA 1
ATOM 1547 C C . GLU B 1 91 ? 10.233 23.068 86.696 1.00 21.38 91 GLU B C 1
ATOM 1548 O O . GLU B 1 91 ? 9.716 24.067 86.180 1.00 20.21 91 GLU B O 1
ATOM 1554 N N . GLU B 1 92 ? 9.550 22.132 87.344 1.00 21.39 92 GLU B N 1
ATOM 1555 C CA . GLU B 1 92 ? 8.154 22.299 87.696 1.00 23.49 92 GLU B CA 1
ATOM 1556 C C . GLU B 1 92 ? 8.019 22.233 89.221 1.00 23.31 92 GLU B C 1
ATOM 1557 O O . GLU B 1 92 ? 8.588 21.351 89.845 1.00 24.22 92 GLU B O 1
ATOM 1563 N N . LEU B 1 93 ? 7.272 23.170 89.800 1.00 23.39 93 LEU B N 1
ATOM 1564 C CA . LEU B 1 93 ? 6.933 23.163 91.231 1.00 23.59 93 LEU B CA 1
ATOM 1565 C C . LEU B 1 93 ? 5.415 23.116 91.266 1.00 23.59 93 LEU B C 1
ATOM 1566 O O . LEU B 1 93 ? 4.776 23.789 90.467 1.00 25.04 93 LEU B O 1
ATOM 1571 N N . ALA B 1 94 ? 4.814 22.317 92.140 1.00 23.23 94 ALA B N 1
ATOM 1572 C CA . ALA B 1 94 ? 3.352 22.249 92.211 1.00 22.74 94 ALA B CA 1
ATOM 1573 C C . ALA B 1 94 ? 2.898 21.949 93.633 1.00 23.08 94 ALA B C 1
ATOM 1574 O O . ALA B 1 94 ? 3.556 21.202 94.343 1.00 23.54 94 ALA B O 1
ATOM 1576 N N . GLY B 1 95 ? 1.771 22.515 94.029 1.00 22.40 95 GLY B N 1
ATOM 1577 C CA . GLY B 1 95 ? 1.137 22.153 95.283 1.00 22.43 95 GLY B CA 1
ATOM 1578 C C . GLY B 1 95 ? -0.323 22.530 95.345 1.00 22.45 95 GLY B C 1
ATOM 1579 O O . GLY B 1 95 ? -0.842 23.237 94.474 1.00 22.35 95 GLY B O 1
ATOM 1580 N N . GLU B 1 96 ? -0.972 22.031 96.387 1.00 21.77 96 GLU B N 1
ATOM 1581 C CA . GLU B 1 96 ? -2.354 22.299 96.716 1.00 21.52 96 GLU B CA 1
ATOM 1582 C C . GLU B 1 96 ? -2.413 23.466 97.677 1.00 21.32 96 GLU B C 1
ATOM 1583 O O . GLU B 1 96 ? -1.713 23.486 98.686 1.00 20.74 96 GLU B O 1
ATOM 1589 N N . GLN B 1 97 ? -3.266 24.434 97.380 1.00 20.86 97 GLN B N 1
ATOM 1590 C CA . GLN B 1 97 ? -3.309 25.663 98.147 1.00 21.35 97 GLN B CA 1
ATOM 1591 C C . GLN B 1 97 ? -3.772 25.417 99.575 1.00 21.64 97 GLN B C 1
ATOM 1592 O O . GLN B 1 97 ? -4.689 24.624 99.817 1.00 20.39 97 GLN B O 1
ATOM 1598 N N . LEU B 1 98 ? -3.138 26.120 100.505 1.00 21.94 98 LEU B N 1
ATOM 1599 C CA . LEU B 1 98 ? -3.623 26.171 101.889 1.00 22.65 98 LEU B CA 1
ATOM 1600 C C . LEU B 1 98 ? -4.711 27.225 101.996 1.00 23.45 98 LEU B C 1
ATOM 1601 O O . LEU B 1 98 ? -4.429 28.418 101.856 1.00 22.71 98 LEU B O 1
ATOM 1606 N N . GLY B 1 99 ? -5.945 26.787 102.232 1.00 24.23 99 GLY B N 1
ATOM 1607 C CA . GLY B 1 99 ? -7.067 27.697 102.446 1.00 25.65 99 GLY B CA 1
ATOM 1608 C C . GLY B 1 99 ? -7.348 28.579 101.249 1.00 26.92 99 GLY B C 1
ATOM 1609 O O . GLY B 1 99 ? -7.170 28.153 100.095 1.00 27.09 99 GLY B O 1
ATOM 1610 N N . SER B 1 100 ? -7.760 29.818 101.533 1.00 27.93 100 SER B N 1
ATOM 1611 C CA . SER B 1 100 ? -8.255 30.757 100.524 1.00 28.99 100 SER B CA 1
ATOM 1612 C C . SER B 1 100 ? -7.183 31.671 99.938 1.00 29.38 100 SER B C 1
ATOM 1613 O O . SER B 1 100 ? -7.418 32.298 98.902 1.00 29.68 100 SER B O 1
ATOM 1616 N N . GLY B 1 101 ? -6.018 31.734 100.579 1.00 29.43 101 GLY B N 1
ATOM 1617 C CA . GLY B 1 101 ? -4.985 32.705 100.206 1.00 29.60 101 GLY B CA 1
ATOM 1618 C C . GLY B 1 101 ? -5.369 34.091 100.687 1.00 29.87 101 GLY B C 1
ATOM 1619 O O . GLY B 1 101 ? -6.363 34.271 101.395 1.00 30.88 101 GLY B O 1
ATOM 1620 N N . TYR B 1 102 ? -4.571 35.079 100.328 1.00 29.73 102 TYR B N 1
ATOM 1621 C CA . TYR B 1 102 ? -4.884 36.464 100.622 1.00 29.73 102 TYR B CA 1
ATOM 1622 C C . TYR B 1 102 ? -4.891 37.241 99.323 1.00 30.21 102 TYR B C 1
ATOM 1623 O O . TYR B 1 102 ? -4.069 36.987 98.436 1.00 29.64 102 TYR B O 1
ATOM 1632 N N . ALA B 1 103 ? -5.823 38.181 99.199 1.00 30.63 103 ALA B N 1
ATOM 1633 C CA . ALA B 1 103 ? -5.849 39.080 98.051 1.00 31.00 103 ALA B CA 1
ATOM 1634 C C . ALA B 1 103 ? -6.292 40.455 98.537 1.00 32.14 103 ALA B C 1
ATOM 1635 O O . ALA B 1 103 ? -7.313 40.578 99.222 1.00 31.26 103 ALA B O 1
ATOM 1637 N N . ALA B 1 104 ? -5.490 41.474 98.221 1.00 33.05 104 ALA B N 1
ATOM 1638 C CA . ALA B 1 104 ? -5.772 42.854 98.615 1.00 34.61 104 ALA B CA 1
ATOM 1639 C C . ALA B 1 104 ? -7.093 43.343 98.011 1.00 35.70 104 ALA B C 1
ATOM 1640 O O . ALA B 1 104 ? -7.481 42.911 96.923 1.00 35.91 104 ALA B O 1
ATOM 1642 N N . GLY B 1 105 ? -7.769 44.253 98.712 1.00 37.32 105 GLY B N 1
ATOM 1643 C CA . GLY B 1 105 ? -9.077 44.776 98.290 1.00 38.88 105 GLY B CA 1
ATOM 1644 C C . GLY B 1 105 ? -9.178 45.192 96.826 1.00 39.98 105 GLY B C 1
ATOM 1645 O O . GLY B 1 105 ? -8.181 45.586 96.204 1.00 40.80 105 GLY B O 1
#

Nearest PDB structures (foldseek):
  2jdj-assembly1_A  TM=1.010E+00  e=5.484E-20  Hahella chejuensis
  3bgu-assembly1_A  TM=7.139E-01  e=2.856E-03  Thermobifida fusca YX
  5b0d-assembly1_B  TM=5.497E-01  e=3.780E-03  Cannabis sativa
  5b08-assembly1_A  TM=5.690E-01  e=1.768E-02  Cannabis sativa
  5b0e-assembly1_A  TM=5.618E-01  e=2.510E-02  Cannabis sativa

Foldseek 3Di:
DKKKFFKADQFLVCVVVVVVCCVPPVVVLVVVQVFFPDKDKAADDSDGPDPGGMMMMTDGPDPVSNVVSVDVSVVVVCVVSVCIDTPDMDDDDDDPDDDDDD/DKKKFFKADQFLVCVVVVVCCCVPPVVVLQVVQVFFPDKDKAADDSDGPDPGGMMIMTDGPDPVSNVVSVDVSVVVVVVVCVCIDTPDMDDDDDDPDDDDDD

Secondary structure (DSSP, 8-state):
-EEEEEEE-S-GGGHHHHHHHIIIIIHHHGGG-TTEEEEEEEE----TT-S-SEEEEEEES-HHHHHH---HHHHHHHHHHT--EEEEEEEE---TT-----/-EEEEEEE-S-GGGHHHHHHHIIIIIHHHGGG-TTEEEEEEEE----TT-S-SEEEEEEES-HHHHHH---HHHHHHHHHHT--EEEEEEEE---TT-----

B-factor: mean 28.56, std 8.95, range [12.08, 79.31]

Sequence (204 aa):
ETIIHKIRLFDVAQADAFEFWVQNVDYATCPDLPSVVRFDVHRASLQANAPYHYVEVIKITDRAAFDADETSTFAGLVQAFSRAEVVEELAGEQLGSGYAAGETIIHKIRLFDVAQADDAFEFWVQNVDYATCPDLPSVVRFDVHRASLQANAPYHYVEVIKITDRAAFDADETSTFAGLVQAFSRAEVVEELAGEQLGSGYAAG

Radius of gyration: 19.18 Å; Cα contacts (8 Å, |Δi|>4): 315; chains: 2; bounding box: 47×56×33 Å

Organism: Hahella chejuensis (strain KCTC 2396) (NCBI:txid349521)

CATH classification: 3.30.70.100

Solvent-accessible surface area: 12262 Å² total

InterPro domains:
  IPR021667 REDY-like protein HapK [PF11639] (1-104)